Protein AF-A0A0G0AIA2-F1 (afdb_monomer_lite)

pLDDT: mean 79.39, std 21.01, range [35.69, 98.38]

Structure (mmCIF, N/CA/C/O backbone):
data_AF-A0A0G0AIA2-F1
#
_entry.id   AF-A0A0G0AIA2-F1
#
loop_
_atom_site.group_PDB
_atom_site.id
_atom_site.type_symbol
_atom_site.label_atom_id
_atom_site.label_alt_id
_atom_site.label_comp_id
_atom_site.label_asym_id
_atom_site.label_entity_id
_atom_site.label_seq_id
_atom_site.pdbx_PDB_ins_code
_atom_site.Cartn_x
_atom_site.Cartn_y
_atom_site.Cartn_z
_atom_site.occupancy
_atom_site.B_iso_or_equiv
_atom_site.auth_seq_id
_atom_site.auth_comp_id
_atom_site.auth_asym_id
_atom_site.auth_atom_id
_atom_site.pdbx_PDB_model_num
ATOM 1 N N . MET A 1 1 ? 33.769 -31.670 -67.422 1.00 42.47 1 MET A N 1
ATOM 2 C CA . MET A 1 1 ? 35.066 -31.360 -66.765 1.00 42.47 1 MET A CA 1
ATOM 3 C C . MET A 1 1 ? 35.326 -29.856 -66.814 1.00 42.47 1 MET A C 1
ATOM 5 O O . MET A 1 1 ? 35.768 -29.370 -67.840 1.00 42.47 1 MET A O 1
ATOM 9 N N . GLY A 1 2 ? 35.017 -29.090 -65.757 1.00 46.91 2 GLY A N 1
ATOM 10 C CA . GLY A 1 2 ? 35.134 -27.619 -65.848 1.00 46.91 2 GLY A CA 1
ATOM 11 C C . GLY A 1 2 ? 35.165 -26.805 -64.550 1.00 46.91 2 GLY A C 1
ATOM 12 O O . GLY A 1 2 ? 35.172 -25.587 -64.631 1.00 46.91 2 GLY A O 1
ATOM 13 N N . LYS A 1 3 ? 35.210 -27.418 -63.355 1.00 42.50 3 LYS A N 1
ATOM 14 C CA . LYS A 1 3 ? 35.167 -26.672 -62.073 1.00 42.50 3 LYS A CA 1
ATOM 15 C C . LYS A 1 3 ? 36.423 -26.781 -61.187 1.00 42.50 3 LYS A C 1
ATOM 17 O O . LYS A 1 3 ? 36.458 -26.184 -60.123 1.00 42.50 3 LYS A O 1
ATOM 22 N N . ARG A 1 4 ? 37.491 -27.472 -61.621 1.00 39.38 4 ARG A N 1
ATOM 23 C CA . ARG A 1 4 ? 38.738 -27.625 -60.825 1.00 39.38 4 ARG A CA 1
ATOM 24 C C . ARG A 1 4 ? 39.864 -26.627 -61.151 1.00 39.38 4 ARG A C 1
ATOM 26 O O . ARG A 1 4 ? 40.845 -26.585 -60.423 1.00 39.38 4 ARG A O 1
ATOM 33 N N . LYS A 1 5 ? 39.747 -25.801 -62.201 1.00 38.94 5 LYS A N 1
ATOM 34 C CA . LYS A 1 5 ? 40.837 -24.892 -62.631 1.00 38.94 5 LYS A CA 1
ATOM 35 C C . LYS A 1 5 ? 40.802 -23.481 -62.021 1.00 38.94 5 LYS A C 1
ATOM 37 O O . LYS A 1 5 ? 41.797 -22.772 -62.131 1.00 38.94 5 LYS A O 1
ATOM 42 N N . LEU A 1 6 ? 39.706 -23.072 -61.371 1.00 35.69 6 LEU A N 1
ATOM 43 C CA . LEU A 1 6 ? 39.586 -21.721 -60.798 1.00 35.69 6 LEU A CA 1
ATOM 44 C C . LEU A 1 6 ? 40.155 -21.633 -59.368 1.00 35.69 6 LEU A C 1
ATOM 46 O O . LEU A 1 6 ? 40.784 -20.643 -59.018 1.00 35.69 6 LEU A O 1
ATOM 50 N N . VAL A 1 7 ? 40.032 -22.708 -58.580 1.00 42.94 7 VAL A N 1
ATOM 51 C CA . VAL A 1 7 ? 40.467 -22.752 -57.168 1.00 42.94 7 VAL A CA 1
ATOM 52 C C . VAL A 1 7 ? 41.997 -22.773 -57.032 1.00 42.94 7 VAL A C 1
ATOM 54 O O . VAL A 1 7 ? 42.548 -22.083 -56.180 1.00 42.94 7 VAL A O 1
ATOM 57 N N . GLY A 1 8 ? 42.705 -23.481 -57.921 1.00 38.34 8 GLY A N 1
ATOM 58 C CA . GLY A 1 8 ? 44.175 -23.519 -57.917 1.00 38.34 8 GLY A CA 1
ATOM 59 C C . GLY A 1 8 ? 44.829 -22.192 -58.319 1.00 38.34 8 GLY A C 1
ATOM 60 O O . GLY A 1 8 ? 45.882 -21.846 -57.797 1.00 38.34 8 GLY A O 1
ATOM 61 N N . LYS A 1 9 ? 44.188 -21.404 -59.192 1.00 38.84 9 LYS A N 1
ATOM 62 C CA . LYS A 1 9 ? 44.715 -20.095 -59.612 1.00 38.84 9 LYS A CA 1
ATOM 63 C C . LYS A 1 9 ? 44.591 -19.040 -58.513 1.00 38.84 9 LYS A C 1
ATOM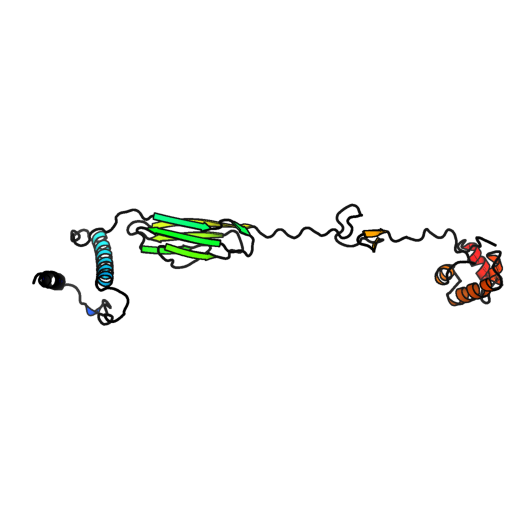 65 O O . LYS A 1 9 ? 45.518 -18.263 -58.335 1.00 38.84 9 LYS A O 1
ATOM 70 N N . VAL A 1 10 ? 43.506 -19.054 -57.737 1.00 44.53 10 VAL A N 1
ATOM 71 C CA . VAL A 1 10 ? 43.331 -18.139 -56.593 1.00 44.53 10 VAL A CA 1
ATOM 72 C C . VAL A 1 10 ? 44.321 -18.469 -55.470 1.00 44.53 10 VAL A C 1
ATOM 74 O O . VAL A 1 10 ? 44.908 -17.561 -54.895 1.00 44.53 10 VAL A O 1
ATOM 77 N N . PHE A 1 11 ? 44.591 -19.755 -55.220 1.00 46.25 11 PHE A N 1
ATOM 78 C CA . PHE A 1 11 ? 45.556 -20.195 -54.204 1.00 46.25 11 PHE A CA 1
ATOM 79 C C . PHE A 1 11 ? 47.011 -19.842 -54.566 1.00 46.25 11 PHE A C 1
ATOM 81 O O . PHE A 1 11 ? 47.777 -19.411 -53.710 1.00 46.25 11 PHE A O 1
ATOM 88 N N . ILE A 1 12 ? 47.377 -19.946 -55.849 1.00 44.91 12 ILE A N 1
ATOM 89 C CA . ILE A 1 12 ? 48.703 -19.544 -56.349 1.00 44.91 12 ILE A CA 1
ATOM 90 C C . ILE A 1 12 ? 48.875 -18.021 -56.288 1.00 44.91 12 ILE A C 1
ATOM 92 O O . ILE A 1 12 ? 49.924 -17.553 -55.861 1.00 44.91 12 ILE A O 1
ATOM 96 N N . VAL A 1 13 ? 47.843 -17.238 -56.626 1.00 49.25 13 VAL A N 1
ATOM 97 C CA . VAL A 1 13 ? 47.883 -15.771 -56.475 1.00 49.25 13 VAL A CA 1
ATOM 98 C C . VAL A 1 13 ? 48.013 -15.371 -54.998 1.00 49.25 13 VAL A C 1
ATOM 100 O O . VAL A 1 13 ? 48.735 -14.430 -54.692 1.00 49.25 13 VAL A O 1
ATOM 103 N N . PHE A 1 14 ? 47.402 -16.122 -54.077 1.00 52.56 14 PHE A N 1
ATOM 104 C CA . PHE A 1 14 ? 47.481 -15.881 -52.631 1.00 52.56 14 PHE A CA 1
ATOM 105 C C . PHE A 1 14 ? 48.867 -16.201 -52.041 1.00 52.56 14 PHE A C 1
ATOM 107 O O . PHE A 1 14 ? 49.396 -15.419 -51.257 1.00 52.56 14 PHE A O 1
ATOM 114 N N . ILE A 1 15 ? 49.497 -17.303 -52.469 1.00 51.00 15 ILE A N 1
ATOM 115 C CA . ILE A 1 15 ? 50.873 -17.660 -52.079 1.00 51.00 15 ILE A CA 1
ATOM 116 C C . ILE A 1 15 ? 51.881 -16.662 -52.659 1.00 51.00 15 ILE A C 1
ATOM 118 O O . ILE A 1 15 ? 52.800 -16.251 -51.960 1.00 51.00 15 ILE A O 1
ATOM 122 N N . VAL A 1 16 ? 51.687 -16.214 -53.902 1.00 48.44 16 VAL A N 1
ATOM 123 C CA . VAL A 1 16 ? 52.541 -15.192 -54.528 1.00 48.44 16 VAL A CA 1
ATOM 124 C C . VAL A 1 16 ? 52.372 -13.831 -53.839 1.00 48.44 16 VAL A C 1
ATOM 126 O O . VAL A 1 16 ? 53.357 -13.127 -53.648 1.00 48.44 16 VAL A O 1
ATOM 129 N N . PHE A 1 17 ? 51.167 -13.478 -53.380 1.00 51.06 17 PHE A N 1
ATOM 130 C CA . PHE A 1 17 ? 50.920 -12.245 -52.620 1.00 51.06 17 PHE A CA 1
ATOM 131 C C . PHE A 1 17 ? 51.510 -12.296 -51.199 1.00 51.06 17 PHE A C 1
ATOM 133 O O . PHE A 1 17 ? 52.062 -11.303 -50.733 1.00 51.06 17 PHE A O 1
ATOM 140 N N . ILE A 1 18 ? 51.470 -13.460 -50.538 1.00 49.97 18 ILE A N 1
ATOM 141 C CA . ILE A 1 18 ? 52.171 -13.695 -49.266 1.00 49.97 18 ILE A CA 1
ATOM 142 C C . ILE A 1 18 ? 53.694 -13.627 -49.467 1.00 49.97 18 ILE A C 1
ATOM 144 O O . ILE A 1 18 ? 54.367 -12.931 -48.716 1.00 49.97 18 ILE A O 1
ATOM 148 N N . LEU A 1 19 ? 54.247 -14.255 -50.508 1.00 45.62 19 LEU A N 1
ATOM 149 C CA . LEU A 1 19 ? 55.693 -14.256 -50.771 1.00 45.62 19 LEU A CA 1
ATOM 150 C C . LEU A 1 19 ? 56.240 -12.893 -51.235 1.00 45.62 19 LEU A C 1
ATOM 152 O O . LEU A 1 19 ? 57.393 -12.587 -50.955 1.00 45.62 19 LEU A O 1
ATOM 156 N N . LEU A 1 20 ? 55.432 -12.045 -51.885 1.00 45.66 20 LEU A N 1
ATOM 157 C CA . LEU A 1 20 ? 55.849 -10.699 -52.315 1.00 45.66 20 LEU A CA 1
ATOM 158 C C . LEU A 1 20 ? 55.782 -9.636 -51.203 1.00 45.66 20 LEU A C 1
ATOM 160 O O . LEU A 1 20 ? 56.385 -8.575 -51.343 1.00 45.66 20 LEU A O 1
ATOM 164 N N . ILE A 1 21 ? 55.078 -9.905 -50.098 1.00 49.41 21 ILE A N 1
ATOM 165 C CA . ILE A 1 21 ? 55.003 -9.010 -48.924 1.00 49.41 21 ILE A CA 1
ATOM 166 C C . ILE A 1 21 ? 56.002 -9.436 -47.825 1.00 49.41 21 ILE A C 1
ATOM 168 O O . ILE A 1 21 ? 56.269 -8.679 -46.890 1.00 49.41 21 ILE A O 1
ATOM 172 N N . LEU A 1 22 ? 56.615 -10.616 -47.959 1.00 41.69 22 LEU A N 1
ATOM 173 C CA . LEU A 1 22 ? 57.585 -11.179 -47.018 1.00 41.69 22 LEU A CA 1
ATOM 174 C C . LEU A 1 22 ? 59.046 -10.898 -47.411 1.00 41.69 22 LEU A C 1
ATOM 176 O O . LEU A 1 22 ? 59.782 -11.815 -47.770 1.00 41.69 22 LEU A O 1
ATOM 180 N N . PRO A 1 23 ? 59.516 -9.651 -47.256 1.00 42.62 23 PRO A N 1
ATOM 181 C CA . PRO A 1 23 ? 60.879 -9.502 -46.754 1.00 42.62 23 PRO A CA 1
ATOM 182 C C . PRO A 1 23 ? 60.985 -8.640 -45.489 1.00 42.62 23 PRO A C 1
ATOM 184 O O . PRO A 1 23 ? 62.100 -8.313 -45.102 1.00 42.62 23 PRO A O 1
ATOM 187 N N . VAL A 1 24 ? 59.878 -8.262 -44.822 1.00 45.97 24 VAL A N 1
ATOM 188 C CA . VAL A 1 24 ? 59.958 -7.226 -43.763 1.00 45.97 24 VAL A CA 1
ATOM 189 C C . VAL A 1 24 ? 59.525 -7.635 -42.349 1.00 45.97 24 VAL A C 1
ATOM 191 O O . VAL A 1 24 ? 59.912 -6.936 -41.421 1.00 45.97 24 VAL A O 1
ATOM 194 N N . LEU A 1 25 ? 58.828 -8.747 -42.083 1.00 41.91 25 LEU A N 1
ATOM 195 C CA . LEU A 1 25 ? 58.565 -9.130 -40.680 1.00 41.91 25 LEU A CA 1
ATOM 196 C C . LEU A 1 25 ? 58.655 -10.632 -40.402 1.00 41.91 25 LEU A C 1
ATOM 198 O O . LEU A 1 25 ? 58.012 -11.459 -41.041 1.00 41.91 25 LEU A O 1
ATOM 202 N N . ASN A 1 26 ? 59.460 -10.929 -39.384 1.00 40.16 26 ASN A N 1
ATOM 203 C CA . ASN A 1 26 ? 59.680 -12.213 -38.738 1.00 40.16 26 ASN A CA 1
ATOM 204 C C . ASN A 1 26 ? 58.355 -12.760 -38.161 1.00 40.16 26 ASN A C 1
ATOM 206 O O . ASN A 1 26 ? 57.772 -12.168 -37.253 1.00 40.16 26 ASN A O 1
ATOM 210 N N . ILE A 1 27 ? 57.853 -13.869 -38.713 1.00 46.50 27 ILE A N 1
ATOM 211 C CA . ILE A 1 27 ? 56.497 -14.398 -38.449 1.00 46.50 27 ILE A CA 1
ATOM 212 C C . ILE A 1 27 ? 56.379 -15.119 -37.091 1.00 46.50 27 ILE A C 1
ATOM 214 O O . ILE A 1 27 ? 55.284 -15.497 -36.689 1.00 46.50 27 ILE A O 1
ATOM 218 N N . GLN A 1 28 ? 57.446 -15.266 -36.305 1.00 36.97 28 GLN A N 1
ATOM 219 C CA . GLN A 1 28 ? 57.336 -15.984 -35.026 1.00 36.97 28 GLN A CA 1
ATOM 220 C C . GLN A 1 28 ? 56.661 -15.191 -33.885 1.00 36.97 28 GLN A C 1
ATOM 222 O O . GLN A 1 28 ? 56.398 -15.768 -32.836 1.00 36.97 28 GLN A O 1
ATOM 227 N N . ALA A 1 29 ? 56.309 -13.911 -34.077 1.00 38.81 29 ALA A N 1
ATOM 228 C CA . ALA A 1 29 ? 55.712 -13.073 -33.023 1.00 38.81 29 ALA A CA 1
ATOM 229 C C . ALA A 1 29 ? 54.174 -12.935 -33.069 1.00 38.81 29 ALA A C 1
ATOM 231 O O . ALA A 1 29 ? 53.601 -12.285 -32.200 1.00 38.81 29 ALA A O 1
ATOM 232 N N . PHE A 1 30 ? 53.486 -13.509 -34.063 1.00 49.88 30 PHE A N 1
ATOM 233 C CA . PHE A 1 30 ? 52.074 -13.179 -34.325 1.00 49.88 30 PHE A CA 1
ATOM 234 C C . PHE A 1 30 ? 51.040 -14.233 -33.916 1.00 49.88 30 PHE A C 1
ATOM 236 O O . PHE A 1 30 ? 49.891 -14.109 -34.321 1.00 49.88 30 PHE A O 1
ATOM 243 N N . GLY A 1 31 ? 51.402 -15.244 -33.117 1.00 40.62 31 GLY A N 1
ATOM 244 C CA . GLY A 1 31 ? 50.430 -16.113 -32.428 1.00 40.62 31 GLY A CA 1
ATOM 245 C C . GLY A 1 31 ? 49.359 -16.776 -33.311 1.00 40.62 31 GLY A C 1
ATOM 246 O O . GLY A 1 31 ? 48.346 -17.241 -32.794 1.00 40.62 31 GLY A O 1
ATOM 247 N N . PHE A 1 32 ? 49.544 -16.821 -34.634 1.00 44.47 32 PHE A N 1
ATOM 248 C CA . PHE A 1 32 ? 48.624 -17.482 -35.550 1.00 44.47 32 PHE A CA 1
ATOM 249 C C . PHE A 1 32 ? 48.916 -18.975 -35.509 1.00 44.47 32 PHE A C 1
ATOM 251 O O . PHE A 1 32 ? 49.722 -19.499 -36.275 1.00 44.47 32 PHE A O 1
ATOM 258 N N . ASN A 1 33 ? 48.274 -19.645 -34.558 1.00 39.06 33 ASN A N 1
ATOM 259 C CA . ASN A 1 33 ? 48.299 -21.089 -34.464 1.00 39.06 33 ASN A CA 1
ATOM 260 C C . ASN A 1 33 ? 47.400 -21.677 -35.569 1.00 39.06 33 ASN A C 1
ATOM 262 O O . ASN A 1 33 ? 46.174 -21.561 -35.516 1.00 39.06 33 ASN A O 1
ATOM 266 N N . PHE A 1 34 ? 48.024 -22.260 -36.595 1.00 44.00 34 PHE A N 1
ATOM 267 C CA . PHE A 1 34 ? 47.341 -22.887 -37.733 1.00 44.00 34 PHE A CA 1
ATOM 268 C C . PHE A 1 34 ? 46.710 -24.249 -37.384 1.00 44.00 34 PHE A C 1
ATOM 270 O O . PHE A 1 34 ? 45.979 -24.799 -38.209 1.00 44.00 34 PHE A O 1
ATOM 277 N N . ASP A 1 35 ? 46.937 -24.777 -36.174 1.00 41.78 35 ASP A N 1
ATOM 278 C CA . ASP A 1 35 ? 46.530 -26.139 -35.804 1.00 41.78 35 ASP A CA 1
ATOM 279 C C . ASP A 1 35 ? 45.041 -26.287 -35.450 1.00 41.78 35 ASP A C 1
ATOM 281 O O . ASP A 1 35 ? 44.544 -27.402 -35.319 1.00 41.78 35 ASP A O 1
ATOM 285 N N . ASN A 1 36 ? 44.267 -25.200 -35.387 1.00 40.62 36 ASN A N 1
ATOM 286 C CA . ASN A 1 36 ? 42.829 -25.269 -35.092 1.00 40.62 36 ASN A CA 1
ATOM 287 C C . ASN A 1 36 ? 41.934 -25.415 -36.339 1.00 40.62 36 ASN A C 1
ATOM 289 O O . ASN A 1 36 ? 40.797 -24.949 -36.360 1.00 40.62 36 ASN A O 1
ATOM 293 N N . PHE A 1 37 ? 42.403 -26.122 -37.373 1.00 42.81 37 PHE A N 1
ATOM 294 C CA . PHE A 1 37 ? 41.602 -26.440 -38.569 1.00 42.81 37 PHE A CA 1
ATOM 295 C C . PHE A 1 37 ? 40.608 -27.608 -38.367 1.00 42.81 37 PHE A C 1
ATOM 297 O O . PHE A 1 37 ? 40.051 -28.133 -39.332 1.00 42.81 37 PHE A O 1
ATOM 304 N N . GLN A 1 38 ? 40.394 -28.036 -37.120 1.00 44.72 38 GLN A N 1
ATOM 305 C CA . GLN A 1 38 ? 39.584 -29.204 -36.748 1.00 44.72 38 GLN A CA 1
ATOM 306 C C . GLN A 1 38 ? 38.467 -28.888 -35.733 1.00 44.72 38 GLN A C 1
ATOM 308 O O . GLN A 1 38 ? 37.986 -29.802 -35.075 1.00 44.72 38 GLN A O 1
ATOM 313 N N . ASN A 1 39 ? 37.997 -27.637 -35.614 1.00 42.09 39 ASN A N 1
ATOM 314 C CA . ASN A 1 39 ? 36.796 -27.335 -34.819 1.00 42.09 39 ASN A CA 1
ATOM 315 C C . ASN A 1 39 ? 35.580 -26.975 -35.692 1.00 42.09 39 ASN A C 1
ATOM 317 O O . ASN A 1 39 ? 35.653 -26.228 -36.661 1.00 42.09 39 ASN A O 1
ATOM 321 N N . LYS A 1 40 ? 34.455 -27.607 -35.351 1.00 48.47 40 LYS A N 1
ATOM 322 C CA . LYS A 1 40 ? 33.431 -28.159 -36.254 1.00 48.47 40 LYS A CA 1
ATOM 323 C C . LYS A 1 40 ? 32.310 -27.205 -36.708 1.00 48.47 40 LYS A C 1
ATOM 325 O O . LYS A 1 40 ? 31.358 -27.682 -37.311 1.00 48.47 40 LYS A O 1
ATOM 330 N N . HIS A 1 41 ? 32.376 -25.895 -36.480 1.00 47.72 41 HIS A N 1
ATOM 331 C CA . HIS A 1 41 ? 31.219 -25.022 -36.770 1.00 47.72 41 HIS A CA 1
ATOM 332 C C . HIS A 1 41 ? 31.473 -23.787 -37.633 1.00 47.72 41 HIS A C 1
ATOM 334 O O . HIS A 1 41 ? 30.514 -23.095 -37.951 1.00 47.72 41 HIS A O 1
ATOM 340 N N . GLU A 1 42 ? 32.700 -23.539 -38.088 1.00 44.75 42 GLU A N 1
ATOM 341 C CA . GLU A 1 42 ? 32.980 -22.383 -38.945 1.00 44.75 42 GLU A CA 1
ATOM 342 C C . GLU A 1 42 ? 33.378 -22.850 -40.346 1.00 44.75 42 GLU A C 1
ATOM 344 O O . GLU A 1 42 ? 34.322 -23.626 -40.532 1.00 44.75 42 GLU A O 1
ATOM 349 N N . THR A 1 43 ? 32.633 -22.421 -41.365 1.00 56.28 43 THR A N 1
ATOM 350 C CA . THR A 1 43 ? 32.990 -22.758 -42.740 1.00 56.28 43 THR A CA 1
ATOM 351 C C . THR A 1 43 ? 34.306 -22.071 -43.092 1.00 56.28 43 THR A C 1
ATOM 353 O O . THR A 1 43 ? 34.586 -20.940 -42.699 1.00 56.28 43 THR A O 1
ATOM 356 N N . ARG A 1 44 ? 35.133 -22.720 -43.919 1.00 53.88 44 ARG A N 1
ATOM 357 C CA . ARG A 1 44 ? 36.411 -22.151 -44.390 1.00 53.88 44 ARG A CA 1
ATOM 358 C C . ARG A 1 44 ? 36.253 -20.764 -45.038 1.00 53.88 44 ARG A C 1
ATOM 360 O O . ARG A 1 44 ? 37.233 -20.043 -45.149 1.00 53.88 44 ARG A O 1
ATOM 367 N N . LYS A 1 45 ? 35.049 -20.393 -45.482 1.00 50.34 45 LYS A N 1
ATOM 368 C CA . LYS A 1 45 ? 34.746 -19.053 -45.998 1.00 50.34 45 LYS A CA 1
ATOM 369 C C . LYS A 1 45 ? 34.623 -18.016 -44.880 1.00 50.34 45 LYS A C 1
ATOM 371 O O . LYS A 1 45 ? 35.219 -16.958 -45.012 1.00 50.34 45 LYS A O 1
ATOM 376 N N . GLU A 1 46 ? 33.924 -18.336 -43.794 1.00 51.97 46 GLU A N 1
ATOM 377 C CA . GLU A 1 46 ? 33.725 -17.445 -42.640 1.00 51.97 46 GLU A CA 1
ATOM 378 C C . GLU A 1 46 ? 35.044 -17.175 -41.912 1.00 51.97 46 GLU A C 1
ATOM 380 O O . GLU A 1 46 ? 35.396 -16.017 -41.696 1.00 51.97 46 GLU A O 1
ATOM 385 N N . TYR A 1 47 ? 35.854 -18.215 -41.678 1.00 54.97 47 TYR A N 1
ATOM 386 C CA . TYR A 1 47 ? 37.178 -18.054 -41.068 1.00 54.97 47 TYR A CA 1
ATOM 387 C C . TYR A 1 47 ? 38.101 -17.154 -41.909 1.00 54.97 47 TYR A C 1
ATOM 389 O O . TYR A 1 47 ? 38.783 -16.273 -41.383 1.00 54.97 47 TYR A O 1
ATOM 397 N N . PHE A 1 48 ? 38.111 -17.345 -43.236 1.00 56.31 48 PHE A N 1
ATOM 398 C CA . PHE A 1 48 ? 38.891 -16.498 -44.143 1.00 56.31 48 PHE A CA 1
ATOM 399 C C . PHE A 1 48 ? 38.337 -15.071 -44.234 1.00 56.31 48 PHE A C 1
ATOM 401 O O . PHE A 1 48 ? 39.137 -14.147 -44.349 1.00 56.31 48 PHE A O 1
ATOM 408 N N . SER A 1 49 ? 37.016 -14.878 -44.144 1.00 55.12 49 SER A N 1
ATOM 409 C CA . SER A 1 49 ? 36.392 -13.549 -44.079 1.00 55.12 49 SER A CA 1
ATOM 410 C C . SER A 1 49 ? 36.857 -12.800 -42.832 1.00 55.12 49 SER A C 1
ATOM 412 O O . SER A 1 49 ? 37.478 -11.751 -42.947 1.00 55.12 49 SER A O 1
ATOM 414 N N . ARG A 1 50 ? 36.739 -13.421 -41.650 1.00 59.38 50 ARG A N 1
ATOM 415 C CA . ARG A 1 50 ? 37.210 -12.854 -40.374 1.00 59.38 50 ARG A CA 1
ATOM 416 C C . ARG A 1 50 ? 38.705 -12.545 -40.370 1.00 59.38 50 ARG A C 1
ATOM 418 O O . ARG A 1 50 ? 39.145 -11.559 -39.777 1.00 59.38 50 ARG A O 1
ATOM 425 N N . MET A 1 51 ? 39.512 -13.402 -40.998 1.00 61.22 51 MET A N 1
ATOM 426 C CA . MET A 1 51 ? 40.949 -13.170 -41.144 1.00 61.22 51 MET A CA 1
ATOM 427 C C . MET A 1 51 ? 41.227 -11.957 -42.044 1.00 61.22 51 MET A C 1
ATOM 429 O O . MET A 1 51 ? 42.075 -11.132 -41.702 1.00 61.22 51 MET A O 1
ATOM 433 N N . LEU A 1 52 ? 40.500 -11.821 -43.157 1.00 62.34 52 LEU A N 1
ATOM 434 C CA . LEU A 1 52 ? 40.603 -10.675 -44.062 1.00 62.34 52 LEU A CA 1
ATOM 435 C C . LEU A 1 52 ? 40.131 -9.374 -43.396 1.00 62.34 52 LEU A C 1
ATOM 437 O O . LEU A 1 52 ? 40.820 -8.366 -43.537 1.00 62.34 52 LEU A O 1
ATOM 441 N N . ASP A 1 53 ? 39.069 -9.407 -42.591 1.00 61.94 53 ASP A N 1
ATOM 442 C CA . ASP A 1 53 ? 38.566 -8.247 -41.841 1.00 61.94 53 ASP A CA 1
ATOM 443 C C . ASP A 1 53 ? 39.593 -7.748 -40.820 1.00 61.94 53 ASP A C 1
ATOM 445 O O . ASP A 1 53 ? 39.937 -6.562 -40.788 1.00 61.94 53 ASP A O 1
ATOM 449 N N . LYS A 1 54 ? 40.193 -8.667 -40.048 1.00 60.59 54 LYS A N 1
ATOM 450 C CA . LYS A 1 54 ? 41.282 -8.337 -39.112 1.00 60.59 54 LYS A CA 1
ATOM 451 C C . LYS A 1 54 ? 42.500 -7.754 -39.834 1.00 60.59 54 LYS A C 1
ATOM 453 O O . LYS A 1 54 ? 43.129 -6.821 -39.332 1.00 60.59 54 LYS A O 1
ATOM 458 N N . MET A 1 55 ? 42.831 -8.262 -41.023 1.00 61.88 55 MET A N 1
ATOM 459 C CA . MET A 1 55 ? 43.939 -7.747 -41.833 1.00 61.88 55 MET A CA 1
ATOM 460 C C . MET A 1 55 ? 43.630 -6.378 -42.468 1.00 61.88 55 MET A C 1
ATOM 462 O O . MET A 1 55 ? 44.522 -5.525 -42.482 1.00 61.88 55 MET A O 1
ATOM 466 N N . CYS A 1 56 ? 42.402 -6.120 -42.940 1.00 61.44 56 CYS A N 1
ATOM 467 C CA . CYS A 1 56 ? 41.997 -4.799 -43.446 1.00 61.44 56 CYS A CA 1
ATOM 468 C C . CYS A 1 56 ? 41.952 -3.765 -42.294 1.00 61.44 56 CYS A C 1
ATOM 470 O O . CYS A 1 56 ? 42.492 -2.673 -42.467 1.00 61.44 56 CYS A O 1
ATOM 472 N N . ALA A 1 57 ? 41.461 -4.111 -41.093 1.00 57.69 57 ALA A N 1
ATOM 473 C CA . ALA A 1 57 ? 41.441 -3.214 -39.924 1.00 57.69 57 ALA A CA 1
ATOM 474 C C . ALA A 1 57 ? 42.848 -2.751 -39.485 1.00 57.69 57 ALA A C 1
ATOM 476 O O . ALA A 1 57 ? 43.076 -1.567 -39.224 1.00 57.69 57 ALA A O 1
ATOM 477 N N . ILE A 1 58 ? 43.829 -3.663 -39.468 1.00 59.22 58 ILE A N 1
ATOM 478 C CA . ILE A 1 58 ? 45.235 -3.328 -39.177 1.00 59.22 58 ILE A CA 1
ATOM 479 C C . ILE A 1 58 ? 45.813 -2.411 -40.267 1.00 59.22 58 ILE A C 1
ATOM 481 O O . ILE A 1 58 ? 46.507 -1.438 -39.967 1.00 59.22 58 ILE A O 1
ATOM 485 N N . ARG A 1 59 ? 45.515 -2.685 -41.545 1.00 57.25 59 ARG A N 1
ATOM 486 C CA . ARG A 1 59 ? 46.037 -1.909 -42.681 1.00 57.25 59 ARG A CA 1
ATOM 487 C C . ARG A 1 59 ? 45.441 -0.495 -42.750 1.00 57.25 59 ARG A C 1
ATOM 489 O O . ARG A 1 59 ? 46.169 0.430 -43.103 1.00 57.25 59 ARG A O 1
ATOM 496 N N . ILE A 1 60 ? 44.173 -0.316 -42.365 1.00 61.16 60 ILE A N 1
ATOM 497 C CA . ILE A 1 60 ? 43.507 0.995 -42.247 1.00 61.16 60 ILE A CA 1
ATOM 498 C C . ILE A 1 60 ? 44.186 1.846 -41.166 1.00 61.16 60 ILE A C 1
ATOM 500 O O . ILE A 1 60 ? 44.574 2.982 -41.445 1.00 61.16 60 ILE A O 1
ATOM 504 N N . LYS A 1 61 ? 44.443 1.279 -39.978 1.00 61.94 61 LYS A N 1
ATOM 505 C CA . LYS A 1 61 ? 45.162 1.976 -38.891 1.00 61.94 61 LYS A CA 1
ATOM 506 C C . LYS A 1 61 ? 46.594 2.370 -39.286 1.00 61.94 61 LYS A C 1
ATOM 508 O O . LYS A 1 61 ? 47.067 3.443 -38.919 1.00 61.94 61 LYS A O 1
ATOM 513 N N . ILE A 1 62 ? 47.283 1.542 -40.080 1.00 59.12 62 ILE A N 1
ATOM 514 C CA . ILE A 1 62 ? 48.616 1.868 -40.622 1.00 59.12 62 ILE A CA 1
ATOM 515 C C . ILE A 1 62 ? 48.538 3.009 -41.654 1.00 59.12 62 ILE A C 1
ATOM 517 O O . ILE A 1 62 ? 49.397 3.891 -41.643 1.00 59.12 62 ILE A O 1
ATOM 521 N N . ASN A 1 63 ? 47.509 3.033 -42.510 1.00 56.88 63 ASN A N 1
ATOM 522 C CA . ASN A 1 63 ? 47.325 4.075 -43.527 1.00 56.88 63 ASN A CA 1
ATOM 523 C C . ASN A 1 63 ? 46.959 5.443 -42.915 1.00 56.88 63 ASN A C 1
ATOM 525 O O . ASN A 1 63 ? 47.458 6.467 -43.373 1.00 56.88 63 ASN A O 1
ATOM 529 N N . GLN A 1 64 ? 46.176 5.465 -41.827 1.00 59.69 64 GLN A N 1
ATOM 530 C CA . GLN A 1 64 ? 45.889 6.687 -41.055 1.00 59.69 64 GLN A CA 1
ATOM 531 C C . GLN A 1 64 ? 47.160 7.325 -40.468 1.00 59.69 64 GLN A C 1
ATOM 533 O O . GLN A 1 64 ? 47.259 8.546 -40.383 1.00 59.69 64 GLN A O 1
ATOM 538 N N . LYS A 1 65 ? 48.155 6.510 -40.089 1.00 51.91 65 LYS A N 1
ATOM 539 C CA . LYS A 1 65 ? 49.426 6.981 -39.515 1.00 51.91 65 LYS A CA 1
ATOM 540 C C . LYS A 1 65 ? 50.470 7.345 -40.580 1.00 51.91 65 LYS A C 1
ATOM 542 O O . LYS A 1 65 ? 51.295 8.226 -40.350 1.00 51.91 65 LYS A O 1
ATOM 547 N N . HIS A 1 66 ? 50.436 6.689 -41.745 1.00 54.91 66 HIS A N 1
ATOM 548 C CA . HIS A 1 66 ? 51.356 6.923 -42.862 1.00 54.91 66 HIS A CA 1
ATOM 549 C C . HIS A 1 66 ? 50.643 6.772 -44.226 1.00 54.91 66 HIS A C 1
ATOM 551 O O . HIS A 1 66 ? 50.581 5.658 -44.755 1.00 54.91 66 HIS A O 1
ATOM 557 N N . PRO A 1 67 ? 50.176 7.870 -44.853 1.00 55.59 67 PRO A N 1
ATOM 558 C CA . PRO A 1 67 ? 49.351 7.836 -46.067 1.00 55.59 67 PRO A CA 1
ATOM 559 C C . PRO A 1 67 ? 50.173 7.617 -47.352 1.00 55.59 67 PRO A C 1
ATOM 561 O O . PRO A 1 67 ? 50.115 8.406 -48.292 1.00 55.59 67 PRO A O 1
ATOM 564 N N . ARG A 1 68 ? 51.015 6.576 -47.394 1.00 54.34 68 ARG A N 1
ATOM 565 C CA . ARG A 1 68 ? 51.945 6.328 -48.516 1.00 54.34 68 ARG A CA 1
ATOM 566 C C . ARG A 1 68 ? 51.541 5.201 -49.464 1.00 54.34 68 ARG A C 1
ATOM 568 O O . ARG A 1 68 ? 52.188 5.057 -50.497 1.00 54.34 68 ARG A O 1
ATOM 575 N N . PHE A 1 69 ? 50.491 4.430 -49.173 1.00 54.12 69 PHE A N 1
ATOM 576 C CA . PHE A 1 69 ? 50.079 3.323 -50.042 1.00 54.12 69 PHE A CA 1
ATOM 577 C C . PHE A 1 69 ? 48.561 3.293 -50.269 1.00 54.12 69 PHE A C 1
ATOM 579 O O . PHE A 1 69 ? 47.807 3.263 -49.295 1.00 54.12 69 PHE A O 1
ATOM 586 N N . PRO A 1 70 ? 48.090 3.254 -51.532 1.00 54.91 70 PRO A N 1
ATOM 587 C CA . PRO A 1 70 ? 46.678 3.050 -51.825 1.00 54.91 70 PRO A CA 1
ATOM 588 C C . PRO A 1 70 ? 46.243 1.652 -51.367 1.00 54.91 70 PRO A C 1
ATOM 590 O O . PRO A 1 70 ? 46.921 0.653 -51.624 1.00 54.91 70 PRO A O 1
ATOM 593 N N . VAL A 1 71 ? 45.110 1.585 -50.668 1.00 53.91 71 VAL A N 1
ATOM 594 C CA . VAL A 1 71 ? 44.537 0.330 -50.163 1.00 53.91 71 VAL A CA 1
ATOM 595 C C . VAL A 1 71 ? 44.156 -0.579 -51.348 1.00 53.91 71 VAL A C 1
ATOM 597 O O . VAL A 1 71 ? 43.532 -0.099 -52.299 1.00 53.91 71 VAL A O 1
ATOM 600 N N . PRO A 1 72 ? 44.522 -1.878 -51.351 1.00 49.84 72 PRO A N 1
ATOM 601 C CA . PRO A 1 72 ? 44.163 -2.790 -52.438 1.00 49.84 72 PRO A CA 1
ATOM 602 C C . PRO A 1 72 ? 42.640 -2.906 -52.615 1.00 49.84 72 PRO A C 1
ATOM 604 O O . PRO A 1 72 ? 41.928 -3.094 -51.632 1.00 49.84 72 PRO A O 1
ATOM 607 N N . ARG A 1 73 ? 42.149 -2.928 -53.870 1.00 47.41 73 ARG A N 1
ATOM 608 C CA . ARG A 1 73 ? 40.720 -3.113 -54.256 1.00 47.41 73 ARG A CA 1
ATOM 609 C C . ARG A 1 73 ? 40.042 -4.386 -53.710 1.00 47.41 73 ARG A C 1
ATOM 611 O O . ARG A 1 73 ? 38.862 -4.604 -53.966 1.00 47.41 73 ARG A O 1
ATOM 618 N N . ILE A 1 74 ? 40.796 -5.253 -53.037 1.00 47.16 74 ILE A N 1
ATOM 619 C CA . ILE A 1 74 ? 40.312 -6.493 -52.421 1.00 47.16 74 ILE A CA 1
ATOM 620 C C . ILE A 1 74 ? 39.668 -6.210 -51.056 1.00 47.16 74 ILE A C 1
ATOM 622 O O . ILE A 1 74 ? 38.757 -6.940 -50.682 1.00 47.16 74 ILE A O 1
ATOM 626 N N . CYS A 1 75 ? 40.042 -5.124 -50.363 1.00 47.56 75 CYS A N 1
ATOM 627 C CA . CYS A 1 75 ? 39.176 -4.567 -49.324 1.00 47.56 75 CYS A CA 1
ATOM 628 C C . CYS A 1 75 ? 38.031 -3.855 -50.068 1.00 47.56 75 CYS A C 1
ATOM 630 O O . CYS A 1 75 ? 38.086 -2.649 -50.307 1.00 47.56 75 CYS A O 1
ATOM 632 N N . LYS A 1 76 ? 37.013 -4.602 -50.522 1.00 46.75 76 LYS A N 1
ATOM 633 C CA . LYS A 1 76 ? 35.702 -3.976 -50.699 1.00 46.75 76 LYS A CA 1
ATOM 634 C C . LYS A 1 76 ? 35.367 -3.416 -49.323 1.00 46.75 76 LYS A C 1
ATOM 636 O O . LYS A 1 76 ? 35.382 -4.158 -48.351 1.00 46.75 76 LYS A O 1
ATOM 641 N N . THR A 1 77 ? 35.155 -2.113 -49.242 1.00 51.97 77 THR A N 1
ATOM 642 C CA . THR A 1 77 ? 34.449 -1.480 -48.131 1.00 51.97 77 THR A CA 1
ATOM 643 C C . THR A 1 77 ? 33.071 -2.131 -48.063 1.00 51.97 77 THR A C 1
ATOM 645 O O . THR A 1 77 ? 32.143 -1.690 -48.741 1.00 51.97 77 THR A O 1
ATOM 648 N N . GLU A 1 78 ? 32.963 -3.267 -47.378 1.00 49.41 78 GLU A N 1
ATOM 649 C CA . GLU A 1 78 ? 31.678 -3.876 -47.076 1.00 49.41 78 GLU A CA 1
ATOM 650 C C . GLU A 1 78 ? 31.008 -2.982 -46.026 1.00 49.41 78 GLU A C 1
ATOM 652 O O . GLU A 1 78 ? 31.436 -2.904 -44.883 1.00 49.41 78 GLU A O 1
ATOM 657 N N . ASN A 1 79 ? 30.012 -2.237 -46.513 1.00 52.56 79 ASN A N 1
ATOM 658 C CA . ASN A 1 79 ? 29.099 -1.322 -45.828 1.00 52.56 79 ASN A CA 1
ATOM 659 C C . ASN A 1 79 ? 29.681 -0.076 -45.132 1.00 52.56 79 ASN A C 1
ATOM 661 O O . ASN A 1 79 ? 29.934 -0.051 -43.936 1.00 52.56 79 ASN A O 1
ATOM 665 N N . LEU A 1 80 ? 29.712 1.027 -45.890 1.00 57.66 80 LEU A N 1
ATOM 666 C CA . LEU A 1 80 ? 29.733 2.421 -45.405 1.00 57.66 80 LEU A CA 1
ATOM 667 C C . LEU A 1 80 ? 28.342 2.906 -44.936 1.00 57.66 80 LEU A C 1
ATOM 669 O O . LEU A 1 80 ? 28.080 4.107 -44.885 1.00 57.66 80 LEU A O 1
ATOM 673 N N . ASN A 1 81 ? 27.412 1.991 -44.664 1.00 72.94 81 ASN A N 1
ATOM 674 C CA . ASN A 1 81 ? 26.103 2.383 -44.163 1.00 72.94 81 ASN A CA 1
ATOM 675 C C . ASN A 1 81 ? 26.247 2.812 -42.696 1.00 72.94 81 ASN A C 1
ATOM 677 O O . ASN A 1 81 ? 26.957 2.139 -41.943 1.00 72.94 81 ASN A O 1
ATOM 681 N N . PRO A 1 82 ? 25.600 3.916 -42.278 1.00 79.88 82 PRO A N 1
ATOM 682 C CA . PRO A 1 82 ? 25.642 4.332 -40.884 1.00 79.88 82 PRO A CA 1
ATOM 683 C C . PRO A 1 82 ? 25.065 3.221 -39.992 1.00 79.88 82 PRO A C 1
ATOM 685 O O . PRO A 1 82 ? 24.124 2.536 -40.414 1.00 79.88 82 PRO A O 1
ATOM 688 N N . PRO A 1 83 ? 25.610 3.024 -38.779 1.00 88.00 83 PRO A N 1
ATOM 689 C CA . PRO A 1 83 ? 25.062 2.050 -37.847 1.00 88.00 83 PRO A CA 1
ATOM 690 C C . PRO A 1 83 ? 23.642 2.447 -37.441 1.00 88.00 83 PRO A C 1
ATOM 692 O O . PRO A 1 83 ? 23.356 3.626 -37.205 1.00 88.00 83 PRO A O 1
ATOM 695 N N . THR A 1 84 ? 22.756 1.461 -37.358 1.00 91.81 84 THR A N 1
ATOM 696 C CA . THR A 1 84 ? 21.384 1.615 -36.858 1.00 91.81 84 THR A CA 1
ATOM 697 C C . THR A 1 84 ? 21.235 0.843 -35.555 1.00 91.81 84 THR A C 1
ATOM 699 O O . THR A 1 84 ? 21.883 -0.183 -35.359 1.00 91.81 84 THR A O 1
ATOM 702 N N . LEU A 1 85 ? 20.393 1.347 -34.652 1.00 95.19 85 LEU A N 1
ATOM 703 C CA . LEU A 1 85 ? 20.106 0.703 -33.376 1.00 95.19 85 LEU A CA 1
ATOM 704 C C . LEU A 1 85 ? 18.634 0.888 -33.009 1.00 95.19 85 LEU A C 1
ATOM 706 O O . LEU A 1 85 ? 18.173 1.993 -32.709 1.00 95.19 85 LEU A O 1
ATOM 710 N N . GLU A 1 86 ? 17.904 -0.218 -33.010 1.00 96.88 86 GLU A N 1
ATOM 711 C CA . GLU A 1 86 ? 16.601 -0.344 -32.383 1.00 96.88 86 GLU A CA 1
ATOM 712 C C . GLU A 1 86 ? 16.793 -0.925 -30.981 1.00 96.88 86 GLU A C 1
ATOM 714 O O . GLU A 1 86 ? 17.476 -1.928 -30.802 1.00 96.88 86 GLU A O 1
ATOM 719 N N . PHE A 1 87 ? 16.223 -0.257 -29.982 1.00 98.06 87 PHE A N 1
ATOM 720 C CA . PHE A 1 87 ? 16.295 -0.650 -28.577 1.00 98.06 87 PHE A CA 1
ATOM 721 C C . PHE A 1 87 ? 15.046 -0.137 -27.867 1.00 98.06 87 PHE A C 1
ATOM 723 O O . PHE A 1 87 ? 14.728 1.056 -27.994 1.00 98.06 87 PHE A O 1
ATOM 730 N N . TYR A 1 88 ? 14.318 -1.036 -27.212 1.00 98.12 88 TYR A N 1
ATOM 731 C CA . TYR A 1 88 ? 13.096 -0.752 -26.463 1.00 98.12 88 TYR A CA 1
ATOM 732 C C . TYR A 1 88 ? 12.860 -1.811 -25.376 1.00 98.12 88 TYR A C 1
ATOM 734 O O . TYR A 1 88 ? 13.502 -2.861 -25.362 1.00 98.12 88 TYR A O 1
ATOM 742 N N . ALA A 1 89 ? 11.933 -1.517 -24.469 1.00 98.19 89 ALA A N 1
ATOM 743 C CA . ALA A 1 89 ? 11.520 -2.390 -23.381 1.00 98.19 89 ALA A CA 1
ATOM 744 C C . ALA A 1 89 ? 10.021 -2.677 -23.503 1.00 98.19 89 ALA A C 1
ATOM 746 O O . ALA A 1 89 ? 9.244 -1.764 -23.791 1.00 98.19 89 ALA A O 1
ATOM 747 N N . GLU A 1 90 ? 9.618 -3.925 -23.280 1.00 97.56 90 GLU A N 1
ATOM 748 C CA . GLU A 1 90 ? 8.215 -4.333 -23.318 1.00 97.56 90 GLU A CA 1
ATOM 749 C C . GLU A 1 90 ? 7.887 -5.238 -22.114 1.00 97.56 90 GLU A C 1
ATOM 751 O O . GLU A 1 90 ? 8.440 -6.339 -22.014 1.00 97.56 90 GLU A O 1
ATOM 756 N N . PRO A 1 91 ? 7.014 -4.792 -21.184 1.00 98.06 91 PRO A N 1
ATOM 757 C CA . PRO A 1 91 ? 6.420 -3.447 -21.084 1.00 98.06 91 PRO A CA 1
ATOM 758 C C . PRO A 1 91 ? 7.425 -2.380 -20.594 1.00 98.06 91 PRO A C 1
ATOM 760 O O . PRO A 1 91 ? 8.369 -2.683 -19.870 1.00 98.06 91 PRO A O 1
ATOM 763 N N . ALA A 1 92 ? 7.210 -1.109 -20.955 1.00 96.69 92 ALA A N 1
ATOM 764 C CA . ALA A 1 92 ? 8.052 0.015 -20.507 1.00 96.69 92 ALA A CA 1
ATOM 765 C C . ALA A 1 92 ? 7.716 0.525 -19.087 1.00 96.69 92 ALA A C 1
ATOM 767 O O . ALA A 1 92 ? 8.473 1.306 -18.516 1.00 96.69 92 ALA A O 1
ATOM 768 N N . SER A 1 93 ? 6.593 0.083 -18.517 1.00 97.31 93 SER A N 1
ATOM 769 C CA . SER A 1 93 ? 6.173 0.368 -17.145 1.00 97.31 93 SER A CA 1
ATOM 770 C C . SER A 1 93 ? 5.743 -0.941 -16.488 1.00 97.31 93 SER A C 1
ATOM 772 O O . SER A 1 93 ? 4.987 -1.702 -17.096 1.00 97.31 93 SER A O 1
ATOM 774 N N . ILE A 1 94 ? 6.262 -1.215 -15.294 1.00 98.00 94 ILE A N 1
ATOM 775 C CA . ILE A 1 94 ? 6.008 -2.439 -14.526 1.00 98.00 94 ILE A CA 1
ATOM 776 C C . ILE A 1 94 ? 5.636 -2.107 -13.085 1.00 98.00 94 ILE A C 1
ATOM 778 O O . ILE A 1 94 ? 6.025 -1.058 -12.566 1.00 98.00 94 ILE A O 1
ATOM 782 N N . ILE A 1 95 ? 4.922 -3.011 -12.421 1.00 96.69 95 ILE A N 1
ATOM 783 C CA . ILE A 1 95 ? 4.728 -2.936 -10.972 1.00 96.69 95 ILE A CA 1
ATOM 784 C C . ILE A 1 95 ? 5.986 -3.476 -10.274 1.00 96.69 95 ILE A C 1
ATOM 786 O O . ILE A 1 95 ? 6.668 -4.364 -10.786 1.00 96.69 95 ILE A O 1
ATOM 790 N N . GLU A 1 96 ? 6.323 -2.933 -9.106 1.00 95.44 96 GLU A N 1
ATOM 791 C CA . GLU A 1 96 ? 7.418 -3.436 -8.270 1.00 95.44 96 GLU A CA 1
ATOM 792 C C . GLU A 1 96 ? 7.337 -4.963 -8.079 1.00 95.44 96 GLU A C 1
ATOM 794 O O . GLU A 1 96 ? 6.321 -5.506 -7.642 1.00 95.44 96 GLU A O 1
ATOM 799 N N . GLY A 1 97 ? 8.425 -5.659 -8.424 1.00 93.31 97 GLY A N 1
ATOM 800 C CA . GLY A 1 97 ? 8.519 -7.122 -8.382 1.00 93.31 97 GLY A CA 1
ATOM 801 C C . GLY A 1 97 ? 8.200 -7.834 -9.703 1.00 93.31 97 GLY A C 1
ATOM 802 O O . GLY A 1 97 ? 8.485 -9.026 -9.822 1.00 93.31 97 GLY A O 1
ATOM 803 N N . GLU A 1 98 ? 7.665 -7.134 -10.705 1.00 97.12 98 GLU A N 1
ATOM 804 C CA . GLU A 1 98 ? 7.482 -7.676 -12.054 1.00 97.12 98 GLU A CA 1
ATOM 805 C C . GLU A 1 98 ? 8.774 -7.598 -12.892 1.00 97.12 98 GLU A C 1
ATOM 807 O O . GLU A 1 98 ? 9.817 -7.099 -12.460 1.00 97.12 98 GLU A O 1
ATOM 812 N N . SER A 1 99 ? 8.713 -8.127 -14.115 1.00 97.50 99 SER A N 1
ATOM 813 C CA . SER A 1 99 ? 9.823 -8.132 -15.071 1.00 97.50 99 SER A CA 1
ATOM 814 C C . SER A 1 99 ? 9.470 -7.382 -16.348 1.00 97.50 99 SER A C 1
ATOM 816 O O . SER A 1 99 ? 8.321 -7.412 -16.787 1.00 97.50 99 SER A O 1
ATOM 818 N N . SER A 1 100 ? 10.481 -6.823 -17.008 1.00 98.38 100 SER A N 1
ATOM 819 C CA . SER A 1 100 ? 10.378 -6.303 -18.376 1.00 98.38 100 SER A CA 1
ATOM 820 C C . SER A 1 100 ? 11.362 -7.027 -19.297 1.00 98.38 100 SER A C 1
ATOM 822 O O . SER A 1 100 ? 12.344 -7.616 -18.832 1.00 98.38 100 SER A O 1
ATOM 824 N N . VAL A 1 101 ? 11.099 -7.015 -20.603 1.00 98.38 101 VAL A N 1
ATOM 825 C CA . VAL A 1 101 ? 11.993 -7.584 -21.616 1.00 98.38 101 VAL A CA 1
ATOM 826 C C . VAL A 1 101 ? 12.613 -6.461 -22.437 1.00 98.38 101 VAL A C 1
ATOM 828 O O . VAL A 1 101 ? 11.916 -5.715 -23.125 1.00 98.38 101 VAL A O 1
ATOM 831 N N . LEU A 1 102 ? 13.940 -6.366 -22.396 1.00 98.19 102 LEU A N 1
ATOM 832 C CA . LEU A 1 102 ? 14.720 -5.523 -23.291 1.00 98.19 102 LEU A CA 1
ATOM 833 C C . LEU A 1 102 ? 14.865 -6.216 -24.646 1.00 98.19 102 LEU A C 1
ATOM 835 O O . LEU A 1 102 ? 15.276 -7.374 -24.707 1.00 98.19 102 LEU A O 1
ATOM 839 N N . ASN A 1 103 ? 14.569 -5.496 -25.725 1.00 98.25 103 ASN A N 1
ATOM 840 C CA . ASN A 1 103 ? 14.681 -5.968 -27.103 1.00 98.25 103 ASN A CA 1
ATOM 841 C C . ASN A 1 103 ? 15.590 -5.023 -27.886 1.00 98.25 103 ASN A C 1
ATOM 843 O O . ASN A 1 103 ? 15.373 -3.807 -27.872 1.00 98.25 103 ASN A O 1
ATOM 847 N N . TRP A 1 104 ? 16.590 -5.568 -28.584 1.00 97.88 104 TRP A N 1
ATOM 848 C CA . TRP A 1 104 ? 17.465 -4.768 -29.438 1.00 97.88 104 TRP A CA 1
ATOM 849 C C . TRP A 1 104 ? 17.842 -5.456 -30.746 1.00 97.88 104 TRP A C 1
ATOM 851 O O . TRP A 1 104 ? 18.009 -6.676 -30.823 1.00 97.88 104 TRP A O 1
ATOM 861 N N . ALA A 1 105 ? 18.040 -4.635 -31.771 1.00 96.44 105 ALA A N 1
ATOM 862 C CA . ALA A 1 105 ? 18.581 -5.034 -33.059 1.00 96.44 105 ALA A CA 1
ATOM 863 C C . ALA A 1 105 ? 19.448 -3.904 -33.624 1.00 96.44 105 ALA A C 1
ATOM 865 O O . ALA A 1 105 ? 19.061 -2.735 -33.583 1.00 96.44 105 ALA A O 1
ATOM 866 N N . SER A 1 106 ? 20.626 -4.242 -34.143 1.00 93.31 106 SER A N 1
ATOM 867 C CA . SER A 1 106 ? 21.541 -3.275 -34.748 1.00 93.31 106 SER A CA 1
ATOM 868 C C . SER A 1 106 ? 22.107 -3.786 -36.067 1.00 93.31 106 SER A C 1
ATOM 870 O O . SER A 1 106 ? 22.370 -4.980 -36.206 1.00 93.31 106 SER A O 1
ATOM 872 N N . ASP A 1 107 ? 22.305 -2.877 -37.024 1.00 89.75 107 ASP A N 1
ATOM 873 C CA . ASP A 1 107 ? 22.963 -3.163 -38.301 1.00 89.75 107 ASP A CA 1
ATOM 874 C C . ASP A 1 107 ? 24.243 -2.336 -38.447 1.00 89.75 107 ASP A C 1
ATOM 876 O O . ASP A 1 107 ? 24.330 -1.198 -37.983 1.00 89.75 107 ASP A O 1
ATOM 880 N N . ASN A 1 108 ? 25.224 -2.881 -39.174 1.00 84.88 108 ASN A N 1
ATOM 881 C CA . ASN A 1 108 ? 26.531 -2.253 -39.429 1.00 84.88 108 ASN A CA 1
ATOM 882 C C . ASN A 1 108 ? 27.331 -1.930 -38.148 1.00 84.88 108 ASN A C 1
ATOM 884 O O . ASN A 1 108 ? 28.137 -0.996 -38.124 1.00 84.88 108 ASN A O 1
ATOM 888 N N . THR A 1 109 ? 27.124 -2.727 -37.100 1.00 84.44 109 THR A N 1
ATOM 889 C CA . THR A 1 109 ? 27.830 -2.686 -35.813 1.00 84.44 109 THR A CA 1
ATOM 890 C C . THR A 1 109 ? 28.732 -3.919 -35.654 1.00 84.44 109 THR A C 1
ATOM 892 O O . THR A 1 109 ? 28.514 -4.961 -36.274 1.00 84.44 109 THR A O 1
ATOM 895 N N . LEU A 1 110 ? 29.798 -3.788 -34.864 1.00 86.69 110 LEU A N 1
ATOM 896 C CA . LEU A 1 110 ? 30.808 -4.823 -34.610 1.00 86.69 110 LEU A CA 1
ATOM 897 C C . LEU A 1 110 ? 30.681 -5.423 -33.207 1.00 86.69 110 LEU A C 1
ATOM 899 O O . LEU A 1 110 ? 30.893 -6.621 -33.030 1.00 86.69 110 LEU A O 1
ATOM 903 N N . SER A 1 111 ? 30.353 -4.587 -32.226 1.00 89.69 111 SER A N 1
ATOM 904 C CA . SER A 1 111 ? 30.193 -4.946 -30.818 1.00 89.69 111 SER A CA 1
ATOM 905 C C . SER A 1 111 ? 29.131 -4.060 -30.190 1.00 89.69 111 SER A C 1
ATOM 907 O O . SER A 1 111 ? 28.954 -2.921 -30.622 1.00 89.69 111 SER A O 1
ATOM 909 N N . CYS A 1 112 ? 28.445 -4.577 -29.175 1.00 94.00 112 CYS A N 1
ATOM 910 C CA . CYS A 1 112 ? 27.528 -3.808 -28.349 1.00 94.00 112 CYS A CA 1
ATOM 911 C C . CYS A 1 112 ? 27.847 -4.043 -26.870 1.00 94.00 112 CYS A C 1
ATOM 913 O O . CYS A 1 112 ? 28.189 -5.155 -26.474 1.00 94.00 112 CYS A O 1
ATOM 915 N N . GLU A 1 113 ? 27.724 -3.008 -26.051 1.00 96.50 113 GLU A N 1
ATOM 916 C CA . GLU A 1 113 ? 27.961 -3.031 -24.613 1.00 96.50 113 GLU A CA 1
ATOM 917 C C . GLU A 1 113 ? 26.808 -2.318 -23.900 1.00 96.50 113 GLU A C 1
ATOM 919 O O . GLU A 1 113 ? 26.400 -1.216 -24.278 1.00 96.50 113 GLU A O 1
ATOM 924 N N . GLY A 1 114 ? 26.245 -2.987 -22.895 1.00 97.06 114 GLY A N 1
ATOM 925 C CA . GLY A 1 114 ? 25.223 -2.417 -22.025 1.00 97.06 114 GLY A CA 1
ATOM 926 C C . GLY A 1 114 ? 25.848 -1.634 -20.871 1.00 97.06 114 GLY A C 1
ATOM 927 O O . GLY A 1 114 ? 26.853 -2.067 -20.303 1.00 97.06 114 GLY A O 1
ATOM 928 N N . SER A 1 115 ? 25.228 -0.515 -20.501 1.00 96.88 115 SER A N 1
ATOM 929 C CA . SER A 1 115 ? 25.577 0.307 -19.337 1.00 96.88 115 SER A CA 1
ATOM 930 C C . SER A 1 115 ? 24.332 0.789 -18.576 1.00 96.88 115 SER A C 1
ATOM 932 O O . SER A 1 115 ? 23.206 0.700 -19.072 1.00 96.88 115 SER A O 1
ATOM 934 N N . ASP A 1 116 ? 24.545 1.331 -17.373 1.00 96.44 116 ASP A N 1
ATOM 935 C CA . ASP A 1 116 ? 23.520 1.760 -16.407 1.00 96.44 116 ASP A CA 1
ATOM 936 C C . ASP A 1 116 ? 22.786 0.586 -15.734 1.00 96.44 116 ASP A C 1
ATOM 938 O O . ASP A 1 116 ? 23.386 -0.134 -14.937 1.00 96.44 116 ASP A O 1
ATOM 942 N N . GLY A 1 117 ? 21.500 0.369 -16.030 1.00 94.12 117 GLY A N 1
ATOM 943 C CA . GLY A 1 117 ? 20.659 -0.670 -15.415 1.00 94.12 117 GLY A CA 1
ATOM 944 C C . GLY A 1 117 ? 21.061 -2.119 -15.704 1.00 94.12 117 GLY A C 1
ATOM 945 O O . GLY A 1 117 ? 20.481 -3.059 -15.163 1.00 94.12 117 GLY A O 1
ATOM 946 N N . TRP A 1 118 ? 22.044 -2.303 -16.573 1.00 95.81 118 TRP A N 1
ATOM 947 C CA . TRP A 1 118 ? 22.604 -3.568 -17.025 1.00 95.81 118 TRP A CA 1
ATOM 948 C C . TRP A 1 118 ? 24.054 -3.322 -17.449 1.00 95.81 118 TRP A C 1
ATOM 950 O O . TRP A 1 118 ? 24.450 -2.184 -17.695 1.00 95.81 118 TRP A O 1
ATOM 960 N N . MET A 1 119 ? 24.869 -4.373 -17.504 1.00 95.06 119 MET A N 1
ATOM 961 C CA . MET A 1 119 ? 26.290 -4.239 -17.825 1.00 95.06 119 MET A CA 1
ATOM 962 C C . MET A 1 119 ? 26.784 -5.373 -18.720 1.00 95.06 119 MET A C 1
ATOM 964 O O . MET A 1 119 ? 26.235 -6.479 -18.706 1.00 95.06 119 MET A O 1
ATOM 968 N N . GLY A 1 120 ? 27.866 -5.093 -19.444 1.00 94.25 120 GLY A N 1
ATOM 969 C CA . GLY A 1 120 ? 28.664 -6.079 -20.164 1.00 94.25 120 GLY A CA 1
ATOM 970 C C . GLY A 1 120 ? 28.349 -6.189 -21.653 1.00 94.25 120 GLY A C 1
ATOM 971 O O . GLY A 1 120 ? 27.447 -5.534 -22.176 1.00 94.25 120 GLY A O 1
ATOM 972 N N . GLU A 1 121 ? 29.122 -7.039 -22.328 1.00 94.25 121 GLU A N 1
ATOM 973 C CA . GLU A 1 121 ? 29.024 -7.276 -23.770 1.00 94.25 121 GLU A CA 1
ATOM 974 C C . GLU A 1 121 ? 27.669 -7.899 -24.142 1.00 94.25 121 GLU A C 1
ATOM 976 O O . GLU A 1 121 ? 27.205 -8.858 -23.515 1.00 94.25 121 GLU A O 1
ATOM 981 N N . LYS A 1 122 ? 27.038 -7.348 -25.180 1.00 95.44 122 LYS A N 1
ATOM 982 C CA . LYS A 1 122 ? 25.754 -7.780 -25.731 1.00 95.44 122 LYS A CA 1
ATOM 983 C C . LYS A 1 122 ? 25.933 -8.242 -27.169 1.00 95.44 122 LYS A C 1
ATOM 985 O O . LYS A 1 122 ? 26.830 -7.812 -27.893 1.00 95.44 122 LYS A O 1
ATOM 990 N N . THR A 1 123 ? 25.048 -9.133 -27.599 1.00 93.75 123 THR A N 1
ATOM 991 C CA . THR A 1 123 ? 24.981 -9.547 -29.001 1.00 93.75 123 THR A CA 1
ATOM 992 C C . THR A 1 123 ? 24.544 -8.377 -29.886 1.00 93.75 123 THR A C 1
ATOM 994 O O . THR A 1 123 ? 23.935 -7.421 -29.418 1.00 93.75 123 THR A O 1
ATOM 997 N N . ILE A 1 124 ? 24.803 -8.461 -31.192 1.00 91.00 124 ILE A N 1
ATOM 998 C CA . ILE A 1 124 ? 24.393 -7.437 -32.177 1.00 91.00 124 ILE A CA 1
ATOM 999 C C . ILE A 1 124 ? 22.858 -7.300 -32.255 1.00 91.00 124 ILE A C 1
ATOM 1001 O O . ILE A 1 124 ? 22.320 -6.239 -32.570 1.00 91.00 124 ILE A O 1
ATOM 1005 N N . SER A 1 125 ? 22.126 -8.374 -31.964 1.00 93.12 125 SER A N 1
ATOM 1006 C CA . SER A 1 125 ? 20.670 -8.378 -31.786 1.00 93.12 125 SER A CA 1
ATOM 1007 C C . SER A 1 125 ? 20.300 -9.432 -30.748 1.00 93.12 125 SER A C 1
ATOM 1009 O O . SER A 1 125 ? 20.972 -10.469 -30.669 1.00 93.12 125 SER A O 1
ATOM 1011 N N . GLY A 1 126 ? 19.273 -9.186 -29.941 1.00 95.19 126 GLY A N 1
ATOM 1012 C CA . GLY A 1 126 ? 18.914 -10.091 -28.854 1.00 95.19 126 GLY A CA 1
ATOM 1013 C C . GLY A 1 126 ? 17.774 -9.603 -27.970 1.00 95.19 126 GLY A C 1
ATOM 1014 O O . GLY A 1 126 ? 17.168 -8.558 -28.214 1.00 95.19 126 GLY A O 1
ATOM 1015 N N . ILE A 1 127 ? 17.499 -10.417 -26.951 1.00 97.31 127 ILE A N 1
ATOM 1016 C CA . ILE A 1 127 ? 16.530 -10.142 -25.892 1.00 97.31 127 ILE A CA 1
ATOM 1017 C C . ILE A 1 127 ? 17.158 -10.422 -24.525 1.00 97.31 127 ILE A C 1
ATOM 1019 O O . ILE A 1 127 ? 17.986 -11.328 -24.400 1.00 97.31 127 ILE A O 1
ATOM 1023 N N . GLU A 1 128 ? 16.739 -9.685 -23.499 1.00 97.31 128 GLU A N 1
ATOM 1024 C CA . GLU A 1 128 ? 17.162 -9.906 -22.112 1.00 97.31 128 GLU A CA 1
ATOM 1025 C C . GLU A 1 128 ? 16.032 -9.574 -21.137 1.00 97.31 128 GLU A C 1
ATOM 1027 O O . GLU A 1 128 ? 15.366 -8.549 -21.267 1.00 97.31 128 GLU A O 1
ATOM 1032 N N . ILE A 1 129 ? 15.810 -10.457 -20.163 1.00 98.00 129 ILE A N 1
ATOM 1033 C CA . ILE A 1 129 ? 14.789 -10.272 -19.126 1.00 98.00 129 ILE A CA 1
ATOM 1034 C C . ILE A 1 129 ? 15.429 -9.554 -17.939 1.00 98.00 129 ILE A C 1
ATOM 1036 O O . ILE A 1 129 ? 16.461 -9.996 -17.431 1.00 98.00 129 ILE A O 1
ATOM 1040 N N . ILE A 1 130 ? 14.791 -8.482 -17.475 1.00 97.62 130 ILE A N 1
ATOM 1041 C CA . ILE A 1 130 ? 15.255 -7.631 -16.374 1.00 97.62 130 ILE A CA 1
ATOM 1042 C C . ILE A 1 130 ? 14.209 -7.541 -15.257 1.00 97.62 130 ILE A C 1
ATOM 1044 O O . ILE A 1 130 ? 13.009 -7.663 -15.501 1.00 97.62 130 ILE A O 1
AT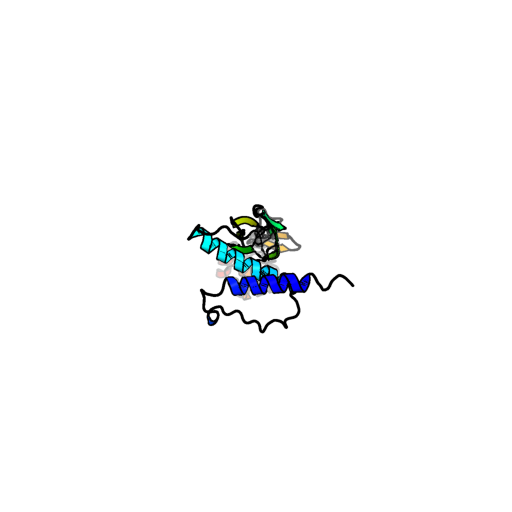OM 1048 N N . TRP A 1 131 ? 14.683 -7.288 -14.034 1.00 97.44 131 TRP A N 1
ATOM 1049 C CA . TRP A 1 131 ? 13.873 -7.207 -12.808 1.00 97.44 131 TRP A CA 1
ATOM 1050 C C . TRP A 1 131 ? 14.204 -5.939 -11.991 1.00 97.44 131 TRP A C 1
ATOM 1052 O O . TRP A 1 131 ? 14.706 -6.047 -10.863 1.00 97.44 131 TRP A O 1
ATOM 1062 N N . PRO A 1 132 ? 14.034 -4.725 -12.555 1.00 96.56 132 PRO A N 1
ATOM 1063 C CA . PRO A 1 132 ? 14.381 -3.496 -11.847 1.00 96.56 132 PRO A CA 1
ATOM 1064 C C . PRO A 1 132 ? 13.520 -3.310 -10.592 1.00 96.56 132 PRO A C 1
ATOM 1066 O O . PRO A 1 132 ? 12.314 -3.529 -10.616 1.00 96.56 132 PRO A O 1
ATOM 1069 N N . GLN A 1 133 ? 14.147 -2.885 -9.492 1.00 94.44 133 GLN A N 1
ATOM 1070 C CA . GLN A 1 133 ? 13.454 -2.576 -8.229 1.00 94.44 133 GLN A CA 1
ATOM 1071 C C . GLN A 1 133 ? 12.998 -1.112 -8.156 1.00 94.44 133 GLN A C 1
ATOM 1073 O O . GLN A 1 133 ? 12.117 -0.757 -7.384 1.00 94.44 133 GLN A O 1
ATOM 1078 N N . THR A 1 134 ? 13.610 -0.247 -8.959 1.00 95.50 134 THR A N 1
ATOM 1079 C CA . THR A 1 134 ? 13.294 1.177 -9.070 1.00 95.50 134 THR A CA 1
ATOM 1080 C C . THR A 1 134 ? 13.349 1.583 -10.536 1.00 95.50 134 THR A C 1
ATOM 1082 O O . THR A 1 134 ? 13.960 0.883 -11.348 1.00 95.50 134 THR A O 1
ATOM 1085 N N . THR A 1 135 ? 12.730 2.713 -10.891 1.00 97.31 135 THR A N 1
ATOM 1086 C CA . THR A 1 135 ? 12.801 3.256 -12.255 1.00 97.31 135 THR A CA 1
ATOM 1087 C C . THR A 1 135 ? 14.253 3.355 -12.705 1.00 97.31 135 THR A C 1
ATOM 1089 O O . THR A 1 135 ? 15.048 4.088 -12.114 1.00 97.31 135 THR A O 1
ATOM 1092 N N . THR A 1 136 ? 14.593 2.580 -13.733 1.00 97.88 136 THR A N 1
ATOM 1093 C CA . THR A 1 136 ? 15.975 2.343 -14.149 1.00 97.88 136 THR A CA 1
ATOM 1094 C C . THR A 1 136 ? 16.123 2.634 -15.635 1.00 97.88 136 THR A C 1
ATOM 1096 O O . THR A 1 136 ? 15.315 2.200 -16.459 1.00 97.88 136 THR A O 1
ATOM 1099 N N . THR A 1 137 ? 17.181 3.366 -15.977 1.00 98.12 137 THR A N 1
ATOM 1100 C CA . THR A 1 137 ? 17.598 3.590 -17.361 1.00 98.12 137 THR A CA 1
ATOM 1101 C C . THR A 1 137 ? 18.552 2.484 -17.788 1.00 98.12 137 THR A C 1
ATOM 1103 O O . THR A 1 137 ? 19.489 2.150 -17.067 1.00 98.12 137 THR A O 1
ATOM 1106 N N . TYR A 1 138 ? 18.332 1.940 -18.976 1.00 98.06 138 TYR A N 1
ATOM 1107 C CA . TYR A 1 138 ? 19.190 0.963 -19.628 1.00 98.06 138 TYR A CA 1
ATOM 1108 C C . TYR A 1 138 ? 19.756 1.601 -20.881 1.00 98.06 138 TYR A C 1
ATOM 1110 O O . TYR A 1 138 ? 18.995 2.124 -21.694 1.00 98.06 138 TYR A O 1
ATOM 1118 N N . THR A 1 139 ? 21.071 1.546 -21.049 1.00 97.94 139 THR A N 1
ATOM 1119 C CA . THR A 1 139 ? 21.758 2.166 -22.184 1.00 97.94 139 THR A CA 1
ATOM 1120 C C . THR A 1 139 ? 22.511 1.109 -22.973 1.00 97.94 139 THR A C 1
ATOM 1122 O O . THR A 1 139 ? 23.205 0.280 -22.391 1.00 97.94 139 THR A O 1
ATOM 1125 N N . LEU A 1 140 ? 22.350 1.106 -24.294 1.00 97.81 140 LEU A N 1
ATOM 1126 C CA . LEU A 1 140 ? 23.052 0.218 -25.213 1.00 97.81 140 LEU A CA 1
ATOM 1127 C C . LEU A 1 140 ? 23.941 1.055 -26.124 1.00 97.81 140 LEU A C 1
ATOM 1129 O O . LEU A 1 140 ? 23.433 1.880 -26.886 1.00 97.81 140 LEU A O 1
ATOM 1133 N N . SER A 1 141 ? 25.248 0.815 -26.064 1.00 96.50 141 SER A N 1
ATOM 1134 C CA . SER A 1 141 ? 26.230 1.413 -26.964 1.00 96.50 141 SER A CA 1
ATOM 1135 C C . SER A 1 141 ? 26.744 0.356 -27.929 1.00 96.50 141 SER A C 1
ATOM 1137 O O . SER A 1 141 ? 27.150 -0.719 -27.501 1.00 96.50 141 SER A O 1
ATOM 1139 N N . CYS A 1 142 ? 26.718 0.634 -29.229 1.00 94.19 142 CYS A N 1
ATOM 1140 C CA . CYS A 1 142 ? 27.237 -0.259 -30.256 1.00 94.19 142 CYS A CA 1
ATOM 1141 C C . CYS A 1 142 ? 28.287 0.445 -31.120 1.00 94.19 142 CYS A C 1
ATOM 1143 O O . CYS A 1 142 ? 28.045 1.523 -31.670 1.00 94.19 142 CYS A O 1
ATOM 1145 N N . ASP A 1 143 ? 29.438 -0.198 -31.301 1.00 89.81 143 ASP A N 1
ATOM 1146 C CA . ASP A 1 143 ? 30.535 0.313 -32.117 1.00 89.81 143 ASP A CA 1
ATOM 1147 C C . ASP A 1 143 ? 30.344 -0.063 -33.587 1.00 89.81 143 ASP A C 1
ATOM 1149 O O . ASP A 1 143 ? 30.299 -1.240 -33.945 1.00 89.81 143 ASP A O 1
ATOM 1153 N N . GLY A 1 144 ? 30.264 0.940 -34.461 1.00 82.38 144 GLY A N 1
ATOM 1154 C CA . GLY A 1 144 ? 30.321 0.769 -35.912 1.00 82.38 144 GLY A CA 1
ATOM 1155 C C . GLY A 1 144 ? 31.732 0.968 -36.471 1.00 82.38 144 GLY A C 1
ATOM 1156 O O . GLY A 1 144 ? 32.651 1.412 -35.786 1.00 82.38 144 GLY A O 1
ATOM 1157 N N . VAL A 1 145 ? 31.905 0.680 -37.763 1.00 73.38 145 VAL A N 1
ATOM 1158 C CA . VAL A 1 145 ? 33.207 0.772 -38.457 1.00 73.38 145 VAL A CA 1
ATOM 1159 C C . VAL A 1 145 ? 33.777 2.206 -38.473 1.00 73.38 145 VAL A C 1
ATOM 1161 O O . VAL A 1 145 ? 34.997 2.375 -38.485 1.00 73.38 145 VAL A O 1
ATOM 1164 N N . GLU A 1 146 ? 32.918 3.235 -38.440 1.00 70.31 146 GLU A N 1
ATOM 1165 C CA . GLU A 1 146 ? 33.328 4.655 -38.459 1.00 70.31 146 GLU A CA 1
ATOM 1166 C C . GLU A 1 146 ? 32.818 5.488 -37.275 1.00 70.31 146 GLU A C 1
ATOM 1168 O O . GLU A 1 146 ? 33.477 6.444 -36.863 1.00 70.31 146 GLU A O 1
ATOM 1173 N N . LYS A 1 147 ? 31.648 5.151 -36.725 1.00 78.25 147 LYS A N 1
ATOM 1174 C CA . LYS A 1 147 ? 31.020 5.867 -35.612 1.00 78.25 147 LYS A CA 1
ATOM 1175 C C . LYS A 1 147 ? 30.265 4.868 -34.739 1.00 78.25 147 LYS A C 1
ATOM 1177 O O . LYS A 1 147 ? 29.697 3.923 -35.274 1.00 78.25 147 LYS A O 1
ATOM 1182 N N . GLY A 1 148 ? 30.253 5.081 -33.427 1.00 87.31 148 GLY A N 1
ATOM 1183 C CA . GLY A 1 148 ? 29.351 4.372 -32.520 1.00 87.31 148 GLY A CA 1
ATOM 1184 C C . GLY A 1 148 ? 27.935 4.953 -32.552 1.00 87.31 148 GLY A C 1
ATOM 1185 O O . GLY A 1 148 ? 27.727 6.105 -32.954 1.00 87.31 148 GLY A O 1
ATOM 1186 N N . ILE A 1 149 ? 26.964 4.156 -32.127 1.00 94.25 149 ILE A N 1
ATOM 1187 C CA . ILE A 1 149 ? 25.590 4.578 -31.857 1.00 94.25 149 ILE A CA 1
ATOM 1188 C C . ILE A 1 149 ? 25.221 4.164 -30.438 1.00 94.25 149 ILE A C 1
ATOM 1190 O O . ILE A 1 149 ? 25.589 3.086 -29.990 1.00 94.25 149 ILE A O 1
ATOM 1194 N N . GLU A 1 150 ? 24.485 5.018 -29.743 1.00 9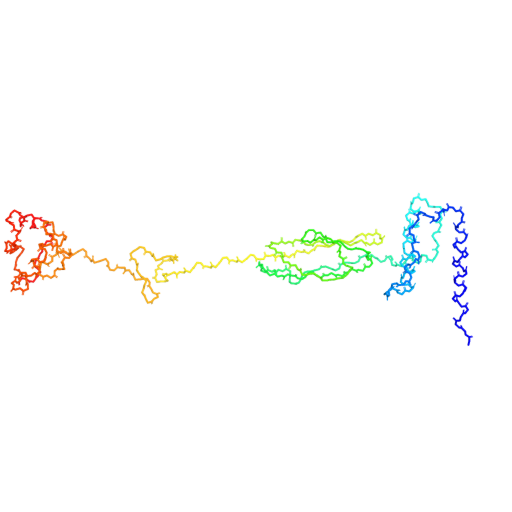6.00 150 GLU A N 1
ATOM 1195 C CA . GLU A 1 150 ? 24.032 4.766 -28.381 1.00 96.00 150 GLU A CA 1
ATOM 1196 C C . GLU A 1 150 ? 22.540 5.073 -28.294 1.00 96.00 150 GLU A C 1
ATOM 1198 O O . GLU A 1 150 ? 22.058 6.033 -28.908 1.00 96.00 150 GLU A O 1
ATOM 1203 N N . LYS A 1 151 ? 21.800 4.242 -27.561 1.00 97.69 151 LYS A N 1
ATOM 1204 C CA . LYS A 1 151 ? 20.378 4.448 -27.290 1.00 97.69 151 LYS A CA 1
ATOM 1205 C C . LYS A 1 151 ? 20.062 4.029 -25.861 1.00 97.69 151 LYS A C 1
ATOM 1207 O O . LYS A 1 151 ? 20.543 2.996 -25.404 1.00 97.69 151 LYS A O 1
ATOM 1212 N N . SER A 1 152 ? 19.199 4.791 -25.198 1.00 98.00 152 SER A N 1
ATOM 1213 C CA . SER A 1 152 ? 18.718 4.471 -23.854 1.00 98.00 152 SER A CA 1
ATOM 1214 C C . SER A 1 152 ? 17.214 4.229 -23.852 1.00 98.00 152 SER A C 1
ATOM 1216 O O . SER A 1 152 ? 16.467 4.861 -24.603 1.00 98.00 152 SER A O 1
ATOM 1218 N N . VAL A 1 153 ? 16.774 3.320 -22.988 1.00 98.31 153 VAL A N 1
ATOM 1219 C CA . VAL A 1 153 ? 15.371 3.062 -22.666 1.00 98.31 153 VAL A CA 1
ATOM 1220 C C . VAL A 1 153 ? 15.186 3.160 -21.157 1.00 98.31 153 VAL A C 1
ATOM 1222 O O . VAL A 1 153 ? 16.049 2.738 -20.392 1.00 98.31 153 VAL A O 1
ATOM 1225 N N . ILE A 1 154 ? 14.075 3.742 -20.723 1.00 98.12 154 ILE A N 1
ATOM 1226 C CA . ILE A 1 154 ? 13.719 3.840 -19.308 1.00 98.12 154 ILE A CA 1
ATOM 1227 C C . ILE A 1 154 ? 12.612 2.826 -19.052 1.00 98.12 154 ILE A C 1
ATOM 1229 O O . ILE A 1 154 ? 11.630 2.800 -19.792 1.00 98.12 154 ILE A O 1
ATOM 1233 N N . VAL A 1 155 ? 12.786 2.001 -18.021 1.00 98.31 155 VAL A N 1
ATOM 1234 C CA . VAL A 1 155 ? 11.716 1.152 -17.493 1.00 98.31 155 VAL A CA 1
ATOM 1235 C C . VAL A 1 155 ? 11.237 1.772 -16.193 1.00 98.31 155 VAL A C 1
ATOM 1237 O O . VAL A 1 155 ? 11.991 1.865 -15.222 1.00 98.31 155 VAL A O 1
ATOM 1240 N N . GLU A 1 156 ? 9.995 2.242 -16.202 1.00 97.88 156 GLU A N 1
ATOM 1241 C CA . GLU A 1 156 ? 9.354 2.850 -15.042 1.00 97.88 156 GLU A CA 1
ATOM 1242 C C . GLU A 1 156 ? 8.862 1.760 -14.090 1.00 97.88 156 GLU A C 1
ATOM 1244 O O . GLU A 1 156 ? 8.126 0.864 -14.500 1.00 97.88 156 GLU A O 1
ATOM 1249 N N . VAL A 1 157 ? 9.259 1.838 -12.818 1.00 97.94 157 VAL A N 1
ATOM 1250 C CA . VAL A 1 157 ? 8.773 0.924 -11.778 1.00 97.94 157 VAL A CA 1
ATOM 1251 C C . VAL A 1 157 ? 7.759 1.669 -10.927 1.00 97.94 157 VAL A C 1
ATOM 1253 O O . VAL A 1 157 ? 8.097 2.629 -10.232 1.00 97.94 157 VAL A O 1
ATOM 1256 N N . VAL A 1 158 ? 6.508 1.227 -11.000 1.00 96.81 158 VAL A N 1
ATOM 1257 C CA . VAL A 1 158 ? 5.416 1.729 -10.173 1.00 96.81 158 VAL A CA 1
ATOM 1258 C C . VAL A 1 158 ? 5.452 0.968 -8.843 1.00 96.81 158 VAL A C 1
ATOM 1260 O O . VAL A 1 158 ? 5.241 -0.247 -8.843 1.00 96.81 158 VAL A O 1
ATOM 1263 N N . PRO A 1 159 ? 5.732 1.636 -7.709 1.00 93.88 159 PRO A N 1
ATOM 1264 C CA . PRO A 1 159 ? 5.740 0.974 -6.410 1.00 93.88 159 PRO A CA 1
ATOM 1265 C C . PRO A 1 159 ? 4.341 0.460 -6.066 1.00 93.88 159 PRO A C 1
ATOM 1267 O O . PRO A 1 159 ? 3.334 1.084 -6.421 1.00 93.88 159 PRO A O 1
ATOM 1270 N N . LEU A 1 160 ? 4.268 -0.656 -5.339 1.00 90.56 160 LEU A N 1
ATOM 1271 C CA . LEU A 1 160 ? 2.990 -1.133 -4.812 1.00 90.56 160 LEU A CA 1
ATOM 1272 C C . LEU A 1 160 ? 2.448 -0.099 -3.817 1.00 90.56 160 LEU A C 1
ATOM 1274 O O . LEU A 1 160 ? 3.093 0.225 -2.819 1.00 90.56 160 LEU A O 1
ATOM 1278 N N . SER A 1 161 ? 1.253 0.436 -4.076 1.00 87.62 161 SER A N 1
ATOM 1279 C CA . SER A 1 161 ? 0.583 1.293 -3.098 1.00 87.62 161 SER A CA 1
ATOM 1280 C C . SER A 1 161 ? 0.306 0.479 -1.828 1.00 87.62 161 SER A C 1
ATOM 1282 O O . SER A 1 161 ? -0.211 -0.638 -1.955 1.00 87.62 161 SER A O 1
ATOM 1284 N N . PRO A 1 162 ? 0.590 1.005 -0.620 1.00 87.94 162 PRO A N 1
ATOM 1285 C CA . PRO A 1 162 ? 0.213 0.334 0.616 1.00 87.94 162 PRO A CA 1
ATOM 1286 C C . PRO A 1 162 ? -1.280 -0.025 0.605 1.00 87.94 162 PRO A C 1
ATOM 1288 O O . PRO A 1 162 ? -2.081 0.774 0.105 1.00 87.94 162 PRO A O 1
ATOM 1291 N N . PRO A 1 163 ? -1.676 -1.196 1.138 1.00 86.06 163 PRO A N 1
ATOM 1292 C CA . PRO A 1 163 ? -3.088 -1.520 1.269 1.00 86.06 163 PRO A CA 1
ATOM 1293 C C . PRO A 1 163 ? -3.777 -0.439 2.106 1.00 86.06 163 PRO A C 1
ATOM 1295 O O . PRO A 1 163 ? -3.226 0.028 3.107 1.00 86.06 163 PRO A O 1
ATOM 1298 N N . ALA A 1 164 ? -4.972 -0.024 1.678 1.00 86.19 164 ALA A N 1
ATOM 1299 C CA . ALA A 1 164 ? -5.776 0.919 2.443 1.00 86.19 164 ALA A CA 1
ATOM 1300 C C . ALA A 1 164 ? -6.021 0.358 3.859 1.00 86.19 164 ALA A C 1
ATOM 1302 O O . ALA A 1 164 ? -6.233 -0.854 3.991 1.00 86.19 164 ALA A O 1
ATOM 1303 N N . PRO A 1 165 ? -5.979 1.197 4.912 1.00 88.56 165 PRO A N 1
ATOM 1304 C CA . PRO A 1 165 ? -6.306 0.744 6.257 1.00 88.56 165 PRO A CA 1
ATOM 1305 C C . PRO A 1 165 ? -7.727 0.175 6.266 1.00 88.56 165 PRO A C 1
ATOM 1307 O O . PRO A 1 165 ? -8.652 0.785 5.729 1.00 88.56 165 PRO A O 1
ATOM 1310 N N . VAL A 1 166 ? -7.880 -1.016 6.845 1.00 90.44 166 VAL A N 1
ATOM 1311 C CA . VAL A 1 166 ? -9.189 -1.649 7.021 1.00 90.44 166 VAL A CA 1
ATOM 1312 C C . VAL A 1 166 ? -9.883 -0.965 8.192 1.00 90.44 166 VAL A C 1
ATOM 1314 O O . VAL A 1 166 ? -9.301 -0.862 9.270 1.00 90.44 166 VAL A O 1
ATOM 1317 N N . ASP A 1 167 ? -11.108 -0.499 7.966 1.00 92.62 167 ASP A N 1
ATOM 1318 C CA . ASP A 1 167 ? -11.960 0.040 9.021 1.00 92.62 167 ASP A CA 1
ATOM 1319 C C . ASP A 1 167 ? -12.603 -1.112 9.801 1.00 92.62 167 ASP A C 1
ATOM 1321 O O . ASP A 1 167 ? -13.380 -1.897 9.254 1.00 92.62 167 ASP A O 1
ATOM 1325 N N . VAL A 1 168 ? -12.222 -1.239 11.069 1.00 92.56 168 VAL A N 1
ATOM 1326 C CA . VAL A 1 168 ? -12.700 -2.271 11.996 1.00 92.56 168 VAL A CA 1
ATOM 1327 C C . VAL A 1 168 ? -14.108 -1.944 12.502 1.00 92.56 168 VAL A C 1
ATOM 1329 O O . VAL A 1 168 ? -14.853 -2.860 12.843 1.00 92.56 168 VAL A O 1
ATOM 1332 N N . CYS A 1 169 ? -14.489 -0.662 12.525 1.00 92.06 169 CYS A N 1
ATOM 1333 C CA . CYS A 1 169 ? -15.765 -0.193 13.060 1.00 92.06 169 CYS A CA 1
ATOM 1334 C C . CYS A 1 169 ? -16.499 0.700 12.044 1.00 92.06 169 CYS A C 1
ATOM 1336 O O . CYS A 1 169 ? -16.672 1.892 12.300 1.00 92.06 169 CYS A O 1
ATOM 1338 N N . PRO A 1 170 ? -17.007 0.144 10.924 1.00 90.38 170 PRO A N 1
ATOM 1339 C CA . PRO A 1 170 ? -17.637 0.926 9.851 1.00 90.38 170 PRO A CA 1
ATOM 1340 C C . PRO A 1 170 ? -18.926 1.652 10.270 1.00 90.38 170 PRO A C 1
ATOM 1342 O O . PRO A 1 170 ? -19.475 2.453 9.514 1.00 90.38 170 PRO A O 1
ATOM 1345 N N . ASN A 1 171 ? -19.456 1.337 11.452 1.00 91.44 171 ASN A N 1
ATOM 1346 C CA . ASN A 1 171 ? -20.634 1.967 12.031 1.00 91.44 171 ASN A CA 1
ATOM 1347 C C . ASN A 1 171 ? -20.311 3.179 12.928 1.00 91.44 171 ASN A C 1
ATOM 1349 O O . ASN A 1 171 ? -21.240 3.853 13.372 1.00 91.44 171 ASN A O 1
ATOM 1353 N N . ILE A 1 172 ? -19.032 3.462 13.190 1.00 89.56 172 ILE A N 1
ATOM 1354 C CA . ILE A 1 172 ? -18.566 4.643 13.928 1.00 89.56 172 ILE A CA 1
ATOM 1355 C C . ILE A 1 172 ? -18.066 5.682 12.913 1.00 89.56 172 ILE A C 1
ATOM 1357 O O . ILE A 1 172 ? -17.639 5.345 11.811 1.00 89.56 172 ILE A O 1
ATOM 1361 N N . SER A 1 173 ? -18.168 6.970 13.245 1.00 88.38 173 SER A N 1
ATOM 1362 C CA . SER A 1 173 ? -17.569 8.024 12.423 1.00 88.38 173 SER A CA 1
ATOM 1363 C C . SER A 1 173 ? -16.042 7.923 12.427 1.00 88.38 173 SER A C 1
ATOM 1365 O O . SER A 1 173 ? -15.448 7.633 13.462 1.00 88.38 173 SER A O 1
ATOM 1367 N N . ASP A 1 174 ? -15.423 8.269 11.299 1.00 88.50 174 ASP A N 1
ATOM 1368 C CA . ASP A 1 174 ? -13.977 8.177 11.057 1.00 88.50 174 ASP A CA 1
ATOM 1369 C C . ASP A 1 174 ? -13.438 6.737 11.000 1.00 88.50 174 ASP A C 1
ATOM 1371 O O . ASP A 1 174 ? -13.936 5.836 11.666 1.00 88.50 174 ASP A O 1
ATOM 1375 N N . ILE A 1 175 ? -12.387 6.524 10.200 1.00 89.38 175 ILE A N 1
ATOM 1376 C CA . ILE A 1 175 ? -11.774 5.199 10.010 1.00 89.38 175 ILE A CA 1
ATOM 1377 C C . ILE A 1 175 ? -11.158 4.726 11.331 1.00 89.38 175 ILE A C 1
ATOM 1379 O O . ILE A 1 175 ? -10.189 5.324 11.810 1.00 89.38 175 ILE A O 1
ATOM 1383 N N . GLN A 1 176 ? -11.661 3.616 11.874 1.00 88.50 176 GLN A N 1
ATOM 1384 C CA . GLN A 1 176 ? -11.134 3.001 13.088 1.00 88.50 176 GLN A CA 1
ATOM 1385 C C . GLN A 1 176 ? -10.223 1.825 12.724 1.00 88.50 176 GLN A C 1
ATOM 1387 O O . GLN A 1 176 ? -10.668 0.798 12.225 1.00 88.50 176 GLN A O 1
ATOM 1392 N N . ILE A 1 177 ? -8.920 1.947 12.986 1.00 90.81 177 ILE A N 1
ATOM 1393 C CA . ILE A 1 177 ? -7.940 0.872 12.709 1.00 90.81 177 ILE A CA 1
ATOM 1394 C C . ILE A 1 177 ? -7.894 -0.163 13.851 1.00 90.81 177 ILE A C 1
ATOM 1396 O O . ILE A 1 177 ? -7.338 -1.251 13.709 1.00 90.81 177 ILE A O 1
ATOM 1400 N N . VAL A 1 178 ? -8.458 0.196 15.006 1.00 92.88 178 VAL A N 1
ATOM 1401 C CA . VAL A 1 178 ? -8.591 -0.615 16.220 1.00 92.88 178 VAL A CA 1
ATOM 1402 C C . VAL A 1 178 ? -9.938 -0.301 16.873 1.00 92.88 178 VAL A C 1
ATOM 1404 O O . VAL A 1 178 ? -10.481 0.778 16.652 1.00 92.88 178 VAL A O 1
ATOM 1407 N N . ILE A 1 179 ? -10.465 -1.222 17.684 1.00 92.44 179 ILE A N 1
ATOM 1408 C CA . ILE A 1 179 ? -11.708 -0.987 18.433 1.00 92.44 179 ILE A CA 1
ATOM 1409 C C . ILE A 1 179 ? -11.455 0.136 19.460 1.00 92.44 179 ILE A C 1
ATOM 1411 O O . ILE A 1 179 ? -10.511 0.014 20.248 1.00 92.44 179 ILE A O 1
ATOM 1415 N N . PRO A 1 180 ? -12.246 1.222 19.453 1.00 90.38 180 PRO A N 1
ATOM 1416 C CA . PRO A 1 180 ? -12.078 2.328 20.389 1.00 90.38 180 PRO A CA 1
ATOM 1417 C C . PRO A 1 180 ? -12.451 1.937 21.826 1.00 90.38 180 PRO A C 1
ATOM 1419 O O . PRO A 1 180 ? -13.209 0.998 22.072 1.00 90.38 180 PRO A O 1
ATOM 1422 N N . GLU A 1 181 ? -11.912 2.678 22.796 1.00 89.44 181 GLU A N 1
ATOM 1423 C CA . GLU A 1 181 ? -12.255 2.500 24.208 1.00 89.44 181 GLU A CA 1
ATOM 1424 C C . GLU A 1 181 ? -13.753 2.745 24.431 1.00 89.44 181 GLU A C 1
ATOM 1426 O O . GLU A 1 181 ? -14.326 3.685 23.882 1.00 89.44 181 GLU A O 1
ATOM 1431 N N . GLY A 1 182 ? -14.390 1.880 25.222 1.00 87.81 182 GLY A N 1
ATOM 1432 C CA . GLY A 1 182 ? -15.836 1.929 25.431 1.00 87.81 182 GLY A CA 1
ATOM 1433 C C . GLY A 1 182 ? -16.654 1.220 24.352 1.00 87.81 182 GLY A C 1
ATOM 1434 O O . GLY A 1 182 ? -17.869 1.309 24.405 1.00 87.81 182 GLY A O 1
ATOM 1435 N N . TYR A 1 183 ? -16.033 0.494 23.417 1.00 90.94 183 TYR A N 1
ATOM 1436 C CA . TYR A 1 183 ? -16.736 -0.334 22.435 1.00 90.94 183 TYR A CA 1
ATOM 1437 C C . TYR A 1 183 ? -16.280 -1.796 22.503 1.00 90.94 183 TYR A C 1
ATOM 1439 O O . TYR A 1 183 ? -15.141 -2.095 22.873 1.00 90.94 183 TYR A O 1
ATOM 1447 N N . HIS A 1 184 ? -17.160 -2.714 22.110 1.00 92.31 184 HIS A N 1
ATOM 1448 C CA . HIS A 1 184 ? -16.836 -4.116 21.847 1.00 92.31 184 HIS A CA 1
ATOM 1449 C C . HIS A 1 184 ? -17.326 -4.521 20.453 1.00 92.31 184 HIS A C 1
ATOM 1451 O O . HIS A 1 184 ? -18.192 -3.873 19.874 1.00 92.31 184 HIS A O 1
ATOM 1457 N N . PHE A 1 185 ? -16.743 -5.574 19.881 1.00 92.00 185 PHE A N 1
ATOM 1458 C CA . PHE A 1 185 ? -17.100 -6.046 18.542 1.00 92.00 185 PHE A CA 1
ATOM 1459 C C . PHE A 1 185 ? -18.074 -7.220 18.629 1.00 92.00 185 PHE A C 1
ATOM 1461 O O . PHE A 1 185 ? -17.728 -8.270 19.174 1.00 92.00 185 PHE A O 1
ATOM 1468 N N . GLU A 1 186 ? -19.265 -7.062 18.060 1.00 91.06 186 GLU A N 1
ATOM 1469 C CA . GLU A 1 186 ? -20.297 -8.095 18.008 1.00 91.06 186 GLU A CA 1
ATOM 1470 C C . GLU A 1 186 ? -20.977 -8.084 16.632 1.00 91.06 186 GLU A C 1
ATOM 1472 O O . GLU A 1 186 ? -21.352 -7.037 16.112 1.00 91.06 186 GLU A O 1
ATOM 1477 N N . GLY A 1 187 ? -21.111 -9.257 16.003 1.00 81.25 187 GLY A N 1
ATOM 1478 C CA . GLY A 1 187 ? -21.894 -9.402 14.768 1.00 81.25 187 GLY A CA 1
ATOM 1479 C C . GLY A 1 187 ? -21.466 -8.501 13.600 1.00 81.25 187 GLY A C 1
ATOM 1480 O O . GLY A 1 187 ? -22.325 -8.081 12.835 1.00 81.25 187 GLY A O 1
ATOM 1481 N N . GLU A 1 188 ? -20.162 -8.222 13.465 1.00 83.81 188 GLU A N 1
ATOM 1482 C CA . GLU A 1 188 ? -19.566 -7.321 12.454 1.00 83.81 188 GLU A CA 1
ATOM 1483 C C . GLU A 1 188 ? -19.721 -5.814 12.730 1.00 83.81 188 GLU A C 1
ATOM 1485 O O . GLU A 1 188 ? -19.406 -4.992 11.868 1.00 83.81 188 GLU A O 1
ATOM 1490 N N . GLN A 1 189 ? -20.170 -5.430 13.927 1.00 89.38 189 GLN A N 1
ATOM 1491 C CA . GLN A 1 189 ? -20.341 -4.032 14.317 1.00 89.38 189 GLN A CA 1
ATOM 1492 C C . GLN A 1 189 ? -19.674 -3.742 15.661 1.00 89.38 189 GLN A C 1
ATOM 1494 O O . GLN A 1 189 ? -19.582 -4.604 16.535 1.00 89.38 189 GLN A O 1
ATOM 1499 N N . CYS A 1 190 ? -19.204 -2.507 15.829 1.00 91.38 190 CYS A N 1
ATOM 1500 C CA . CYS A 1 190 ? -18.706 -2.039 17.115 1.00 91.38 190 CYS A CA 1
ATOM 1501 C C . CYS A 1 190 ? -19.872 -1.478 17.926 1.00 91.38 190 CYS A C 1
ATOM 1503 O O . CYS A 1 190 ? -20.464 -0.468 17.550 1.00 91.38 190 CYS A O 1
ATOM 1505 N N . ILE A 1 191 ? -20.216 -2.135 19.023 1.00 91.69 191 ILE A N 1
ATOM 1506 C CA . ILE A 1 191 ? -21.304 -1.739 19.912 1.00 91.69 191 ILE A CA 1
ATOM 1507 C C . ILE A 1 191 ? -20.697 -0.961 21.076 1.00 91.69 191 ILE A C 1
ATOM 1509 O O . ILE A 1 191 ? -19.682 -1.377 21.638 1.00 91.69 191 ILE A O 1
ATOM 1513 N N . GLU A 1 192 ? -21.286 0.187 21.408 1.00 91.25 192 GLU A N 1
ATOM 1514 C CA . GLU A 1 192 ? -20.909 0.935 22.607 1.00 91.25 192 GLU A CA 1
ATOM 1515 C C . GLU A 1 192 ? -21.197 0.058 23.829 1.00 91.25 192 GLU A C 1
ATOM 1517 O O . GLU A 1 192 ? -22.271 -0.528 23.959 1.00 91.25 192 GLU A O 1
ATOM 1522 N N . ASN A 1 193 ? -20.216 -0.078 24.710 1.00 87.06 193 ASN A N 1
ATOM 1523 C CA . ASN A 1 193 ? -20.398 -0.771 25.969 1.00 87.06 193 ASN A CA 1
ATOM 1524 C C . ASN A 1 193 ? -21.470 -0.019 26.752 1.00 87.06 193 ASN A C 1
ATOM 1526 O O . ASN A 1 193 ? -21.331 1.185 26.975 1.00 87.06 193 ASN A O 1
ATOM 1530 N N . GLU A 1 194 ? -22.514 -0.725 27.183 1.00 82.12 194 GLU A N 1
ATOM 1531 C CA . GLU A 1 194 ? -23.474 -0.174 28.131 1.00 82.12 194 GLU A CA 1
ATOM 1532 C C . GLU A 1 194 ? -22.710 0.147 29.418 1.00 82.12 194 GLU A C 1
ATOM 1534 O O . GLU A 1 194 ? -22.403 -0.720 30.235 1.00 82.12 194 GLU A O 1
ATOM 1539 N N . VAL A 1 195 ? -22.320 1.413 29.564 1.00 66.94 195 VAL A N 1
ATOM 1540 C CA . VAL A 1 195 ? -21.938 1.954 30.858 1.00 66.94 195 VAL A CA 1
ATOM 1541 C C . VAL A 1 195 ? -23.242 1.990 31.626 1.00 66.94 195 VAL A C 1
ATOM 1543 O O . VAL A 1 195 ? -24.089 2.840 31.336 1.00 66.94 195 VAL A O 1
ATOM 1546 N N . ASP A 1 196 ? -23.424 1.030 32.534 1.00 60.91 196 ASP A N 1
ATOM 1547 C CA . ASP A 1 196 ? -24.587 1.010 33.411 1.00 60.91 196 ASP A CA 1
ATOM 1548 C C . ASP A 1 196 ? -24.796 2.435 33.942 1.00 60.91 196 ASP A C 1
ATOM 1550 O O . ASP A 1 196 ? -23.847 3.048 34.462 1.00 60.91 196 ASP A O 1
ATOM 1554 N N . PRO A 1 197 ? -25.988 3.028 33.732 1.00 61.25 197 PRO A N 1
ATOM 1555 C CA . PRO A 1 197 ? -26.250 4.379 34.192 1.00 61.25 197 PRO A CA 1
ATOM 1556 C C . PRO A 1 197 ? -25.921 4.431 35.685 1.00 61.25 197 PRO A C 1
ATOM 1558 O O . PRO A 1 197 ? -26.203 3.456 36.383 1.00 61.25 197 PRO A O 1
ATOM 1561 N N . PRO A 1 198 ? -25.333 5.531 36.199 1.00 56.94 198 PRO A N 1
ATOM 1562 C CA . PRO A 1 198 ? -24.981 5.623 37.608 1.00 56.94 198 PRO A CA 1
ATOM 1563 C C . PRO A 1 198 ? -26.215 5.266 38.433 1.00 56.94 198 PRO A C 1
ATOM 1565 O O . PRO A 1 198 ? -27.218 5.985 38.390 1.00 56.94 198 PRO A O 1
ATOM 1568 N N . VAL A 1 199 ? -26.153 4.109 39.101 1.00 60.66 199 VAL A N 1
ATOM 1569 C CA . VAL A 1 199 ? -27.288 3.520 39.807 1.00 60.66 199 VAL A CA 1
ATOM 1570 C C . VAL A 1 199 ? -27.755 4.579 40.793 1.00 60.66 199 VAL A C 1
ATOM 1572 O O . VAL A 1 199 ? -26.995 4.984 41.675 1.00 60.66 199 VAL A O 1
ATOM 1575 N N . SER A 1 200 ? -28.970 5.111 40.608 1.00 72.00 200 SER A N 1
ATOM 1576 C CA . SER A 1 200 ? -29.426 6.257 41.411 1.00 72.00 200 SER A CA 1
ATOM 1577 C C . SER A 1 200 ? -29.471 5.925 42.905 1.00 72.00 200 SER A C 1
ATOM 1579 O O . SER A 1 200 ? -29.521 6.831 43.731 1.00 72.00 200 SER A O 1
ATOM 1581 N N . CYS A 1 201 ? -29.462 4.631 43.233 1.00 86.94 201 CYS A N 1
ATOM 1582 C CA . CYS A 1 201 ? -29.095 4.047 44.511 1.00 86.94 201 CYS A CA 1
ATOM 1583 C C . CYS A 1 201 ? -28.975 2.517 44.357 1.00 86.94 201 CYS A C 1
ATOM 1585 O O . CYS A 1 201 ? -29.565 1.928 43.455 1.00 86.94 201 CYS A O 1
ATOM 1587 N N . ILE A 1 202 ? -28.235 1.872 45.252 1.00 93.25 202 ILE A N 1
ATOM 1588 C CA . ILE A 1 202 ? -28.058 0.421 45.329 1.00 93.25 202 ILE A CA 1
ATOM 1589 C C . ILE A 1 202 ? -29.213 -0.145 46.162 1.00 93.25 202 ILE A C 1
ATOM 1591 O O . ILE A 1 202 ? -29.254 0.040 47.384 1.00 93.25 202 ILE A O 1
ATOM 1595 N N . ASP A 1 203 ? -30.180 -0.793 45.505 1.00 94.00 203 ASP A N 1
ATOM 1596 C CA . ASP A 1 203 ? -31.335 -1.386 46.187 1.00 94.00 203 ASP A CA 1
ATOM 1597 C C . ASP A 1 203 ? -30.918 -2.647 46.951 1.00 94.00 203 ASP A C 1
ATOM 1599 O O . ASP A 1 203 ? -30.600 -3.682 46.365 1.00 94.00 203 ASP A O 1
ATOM 1603 N N . ILE A 1 204 ? -30.961 -2.591 48.282 1.00 95.69 204 ILE A N 1
ATOM 1604 C CA . ILE A 1 204 ? -30.520 -3.689 49.151 1.00 95.69 204 ILE A CA 1
ATOM 1605 C C . ILE A 1 204 ? -31.355 -4.967 48.986 1.00 95.69 204 ILE A C 1
ATOM 1607 O O . ILE A 1 204 ? -30.896 -6.048 49.373 1.00 95.69 204 ILE A O 1
ATOM 1611 N N . ASN A 1 205 ? -32.544 -4.884 48.378 1.00 95.75 205 ASN A N 1
ATOM 1612 C CA . ASN A 1 205 ? -33.377 -6.045 48.079 1.00 95.75 205 ASN A CA 1
ATOM 1613 C C . ASN A 1 205 ? -32.998 -6.761 46.771 1.00 95.75 205 ASN A C 1
ATOM 1615 O O . ASN A 1 205 ? -33.204 -7.973 46.674 1.00 95.75 205 ASN A O 1
ATOM 1619 N N . THR A 1 206 ? -32.418 -6.065 45.787 1.00 93.38 206 THR A N 1
ATOM 1620 C CA . THR A 1 206 ? -32.155 -6.630 44.447 1.00 93.38 206 THR A CA 1
ATOM 1621 C C . THR A 1 206 ? -30.688 -6.630 44.041 1.00 93.38 206 THR A C 1
ATOM 1623 O O . THR A 1 206 ? -30.301 -7.496 43.261 1.00 93.38 206 THR A O 1
ATOM 1626 N N . ALA A 1 207 ? -29.874 -5.732 44.598 1.00 93.94 207 ALA A N 1
ATOM 1627 C CA . ALA A 1 207 ? -28.460 -5.577 44.272 1.00 93.94 207 ALA A CA 1
ATOM 1628 C C . ALA A 1 207 ? -27.698 -6.905 44.358 1.00 93.94 207 ALA A C 1
ATOM 1630 O O . ALA A 1 207 ? -27.928 -7.715 45.268 1.00 93.94 207 ALA A O 1
ATOM 1631 N N . SER A 1 208 ? -26.802 -7.121 43.406 1.00 94.50 208 SER A N 1
ATOM 1632 C CA . SER A 1 208 ? -25.820 -8.200 43.378 1.00 94.50 208 SER A CA 1
ATOM 1633 C C . SER A 1 208 ? -24.830 -8.082 44.541 1.00 94.50 208 SER A C 1
ATOM 1635 O O . SER A 1 208 ? -24.810 -7.104 45.294 1.00 94.50 208 SER A O 1
ATOM 1637 N N . LYS A 1 209 ? -24.007 -9.116 44.726 1.00 96.00 209 LYS A N 1
ATOM 1638 C CA . LYS A 1 209 ? -23.006 -9.120 45.794 1.00 96.00 209 LYS A CA 1
ATOM 1639 C C . LYS A 1 209 ? -21.970 -8.020 45.574 1.00 96.00 209 LYS A C 1
ATOM 1641 O O . LYS A 1 209 ? -21.567 -7.375 46.535 1.00 96.00 209 LYS A O 1
ATOM 1646 N N . GLU A 1 210 ? -21.576 -7.833 44.323 1.00 93.06 210 GLU A N 1
ATOM 1647 C CA . GLU A 1 210 ? -20.610 -6.846 43.864 1.00 93.06 210 GLU A CA 1
ATOM 1648 C C . GLU A 1 210 ? -21.153 -5.428 44.071 1.00 93.06 210 GLU A C 1
ATOM 1650 O O . GLU A 1 210 ? -20.468 -4.604 44.663 1.00 93.06 210 GLU A O 1
ATOM 1655 N N . GLU A 1 211 ? -22.414 -5.173 43.711 1.00 92.50 211 GLU A N 1
ATOM 1656 C CA . GLU A 1 211 ? -23.061 -3.877 43.966 1.00 92.50 211 GLU A CA 1
ATOM 1657 C C . GLU A 1 211 ? -23.178 -3.584 45.472 1.00 92.50 211 GLU A C 1
ATOM 1659 O O . GLU A 1 211 ? -22.912 -2.472 45.921 1.00 92.50 211 GLU A O 1
ATOM 1664 N N . LEU A 1 212 ? -23.525 -4.576 46.301 1.00 95.06 212 LEU A N 1
ATOM 1665 C CA . LEU A 1 212 ? -23.573 -4.387 47.757 1.00 95.06 212 LEU A CA 1
ATOM 1666 C C . LEU A 1 212 ? -22.198 -4.044 48.358 1.00 95.06 212 LEU A C 1
ATOM 1668 O O . LEU A 1 212 ? -22.149 -3.309 49.344 1.00 95.06 212 LEU A O 1
ATOM 1672 N N . ASP A 1 213 ? -21.110 -4.552 47.774 1.00 94.81 213 ASP A N 1
ATOM 1673 C CA . ASP A 1 213 ? -19.726 -4.293 48.205 1.00 94.81 213 ASP A CA 1
ATOM 1674 C C . ASP A 1 213 ? -19.279 -2.839 47.940 1.00 94.81 213 ASP A C 1
ATOM 1676 O O . ASP A 1 213 ? -18.322 -2.343 48.535 1.00 94.81 213 ASP A O 1
ATOM 1680 N N . GLU A 1 214 ? -19.995 -2.096 47.089 1.00 92.69 214 GLU A N 1
ATOM 1681 C CA . GLU A 1 214 ? -19.705 -0.680 46.821 1.00 92.69 214 GLU A CA 1
ATOM 1682 C C . GLU A 1 214 ? -20.206 0.279 47.919 1.00 92.69 214 GLU A C 1
ATOM 1684 O O . GLU A 1 214 ? -19.874 1.481 47.923 1.00 92.69 214 GLU A O 1
ATOM 1689 N N . ILE A 1 215 ? -21.026 -0.223 48.849 1.00 93.81 215 ILE A N 1
ATOM 1690 C CA . ILE A 1 215 ? -21.517 0.523 50.009 1.00 93.81 215 ILE A CA 1
ATOM 1691 C C . ILE A 1 215 ? -20.434 0.477 51.093 1.00 93.81 215 ILE A C 1
ATOM 1693 O O . ILE A 1 215 ? -20.074 -0.590 51.587 1.00 93.81 215 ILE A O 1
ATOM 1697 N N . ILE A 1 216 ? -19.921 1.636 51.523 1.00 92.44 216 ILE A N 1
ATOM 1698 C CA . ILE A 1 216 ? -18.838 1.679 52.517 1.00 92.44 216 ILE A CA 1
ATOM 1699 C C . ILE A 1 216 ? -19.318 1.001 53.807 1.00 92.44 216 ILE A C 1
ATOM 1701 O O . ILE A 1 216 ? -20.414 1.289 54.297 1.00 92.44 216 ILE A O 1
ATOM 1705 N N . ASN A 1 217 ? -18.457 0.136 54.355 1.00 94.81 217 ASN A N 1
ATOM 1706 C CA . ASN A 1 217 ? -18.684 -0.772 55.488 1.00 94.81 217 ASN A CA 1
ATOM 1707 C C . ASN A 1 217 ? -19.516 -2.033 55.200 1.00 94.81 217 ASN A C 1
ATOM 1709 O O . ASN A 1 217 ? -19.743 -2.834 56.113 1.00 94.81 217 ASN A O 1
ATOM 1713 N N . ILE A 1 218 ? -19.911 -2.267 53.952 1.00 96.31 218 ILE A N 1
ATOM 1714 C CA . ILE A 1 218 ? -20.442 -3.552 53.504 1.00 96.31 218 ILE A CA 1
ATOM 1715 C C . ILE A 1 218 ? -19.348 -4.223 52.680 1.00 96.31 218 ILE A C 1
ATOM 1717 O O . ILE A 1 218 ? -19.107 -3.847 51.550 1.00 96.31 218 ILE A O 1
ATOM 1721 N N . GLY A 1 219 ? -18.651 -5.186 53.288 1.00 95.69 219 GLY A N 1
ATOM 1722 C CA . GLY A 1 219 ? -17.695 -6.043 52.581 1.00 95.69 219 GLY A CA 1
ATOM 1723 C C . GLY A 1 219 ? -18.355 -7.312 52.021 1.00 95.69 219 GLY A C 1
ATOM 1724 O O . GLY A 1 219 ? -19.496 -7.616 52.399 1.00 95.69 219 GLY A O 1
ATOM 1725 N N . PRO A 1 220 ? -17.624 -8.174 51.285 1.00 96.44 220 PRO A N 1
ATOM 1726 C CA . PRO A 1 220 ? -18.199 -9.348 50.617 1.00 96.44 220 PRO A CA 1
ATOM 1727 C C . PRO A 1 220 ? -18.909 -10.315 51.575 1.00 96.44 220 PRO A C 1
ATOM 1729 O O . PRO A 1 220 ? -19.944 -10.891 51.246 1.00 96.44 220 PRO A O 1
ATOM 1732 N N . ALA A 1 221 ? -18.380 -10.469 52.795 1.00 96.88 221 ALA A N 1
ATOM 1733 C CA . ALA A 1 221 ? -18.969 -11.321 53.828 1.00 96.88 221 ALA A CA 1
ATOM 1734 C C . ALA A 1 221 ? -20.249 -10.732 54.448 1.00 96.88 221 ALA A C 1
ATOM 1736 O O . ALA A 1 221 ? -21.106 -11.481 54.913 1.00 96.88 221 ALA A O 1
ATOM 1737 N N . THR A 1 222 ? -20.379 -9.405 54.497 1.00 97.50 222 THR A N 1
ATOM 1738 C CA . THR A 1 222 ? -21.601 -8.732 54.963 1.00 97.50 222 THR A CA 1
ATOM 1739 C C . THR A 1 222 ? -22.654 -8.741 53.857 1.00 97.50 222 THR A C 1
ATOM 1741 O O . THR A 1 222 ? -23.813 -9.032 54.144 1.00 97.50 222 THR A O 1
ATOM 1744 N N . ALA A 1 223 ? -22.246 -8.537 52.600 1.00 97.88 223 ALA A N 1
ATOM 1745 C CA . ALA A 1 223 ? -23.109 -8.663 51.427 1.00 97.88 223 ALA A CA 1
ATOM 1746 C C . ALA A 1 223 ? -23.780 -10.048 51.354 1.00 97.88 223 ALA A C 1
ATOM 1748 O O . ALA A 1 223 ? -24.999 -10.129 51.216 1.00 97.88 223 ALA A O 1
ATOM 1749 N N . ASP A 1 224 ? -23.029 -11.135 51.580 1.00 97.88 224 ASP A N 1
ATOM 1750 C CA . ASP A 1 224 ? -23.594 -12.494 51.644 1.00 97.88 224 ASP A CA 1
ATOM 1751 C C . ASP A 1 224 ? -24.703 -12.625 52.702 1.00 97.88 224 ASP A C 1
ATOM 1753 O O . ASP A 1 224 ? -25.722 -13.280 52.472 1.00 97.88 224 ASP A O 1
ATOM 1757 N N . LYS A 1 225 ? -24.540 -11.981 53.865 1.00 98.00 225 LYS A N 1
ATOM 1758 C CA . LYS A 1 225 ? -25.551 -12.009 54.933 1.00 98.00 225 LYS A CA 1
ATOM 1759 C C . LYS A 1 225 ? -26.796 -11.211 54.561 1.00 98.00 225 LYS A C 1
ATOM 1761 O O . LYS A 1 225 ? -27.895 -11.655 54.874 1.00 98.00 225 LYS A O 1
ATOM 1766 N N . ILE A 1 226 ? -26.631 -10.065 53.902 1.00 97.88 226 ILE A N 1
ATOM 1767 C CA . ILE A 1 226 ? -27.740 -9.241 53.401 1.00 97.88 226 ILE A CA 1
ATOM 1768 C C . ILE A 1 226 ? -28.554 -10.041 52.381 1.00 97.88 226 ILE A C 1
ATOM 1770 O O . ILE A 1 226 ? -29.774 -10.141 52.515 1.00 97.88 226 ILE A O 1
ATOM 1774 N N . ILE A 1 227 ? -27.879 -10.684 51.421 1.00 97.75 227 ILE A N 1
ATOM 1775 C CA . ILE A 1 227 ? -28.516 -11.545 50.418 1.00 97.75 227 ILE A CA 1
ATOM 1776 C C . ILE A 1 227 ? -29.229 -12.720 51.091 1.00 97.75 227 ILE A C 1
ATOM 1778 O O . ILE A 1 227 ? -30.367 -13.011 50.744 1.00 97.75 227 ILE A O 1
ATOM 1782 N N . ALA A 1 228 ? -28.611 -13.381 52.072 1.00 97.06 228 ALA A N 1
ATOM 1783 C CA . ALA A 1 228 ? -29.250 -14.487 52.783 1.00 97.06 228 ALA A CA 1
ATOM 1784 C C . ALA A 1 228 ? -30.486 -14.039 53.585 1.00 97.06 228 ALA A C 1
ATOM 1786 O O . ALA A 1 228 ? -31.500 -14.735 53.598 1.00 97.06 228 ALA A O 1
ATOM 1787 N N . TYR A 1 229 ? -30.418 -12.875 54.236 1.00 97.31 229 TYR A N 1
ATOM 1788 C CA . TYR A 1 229 ? -31.508 -12.337 55.047 1.00 97.31 229 TYR A CA 1
ATOM 1789 C C . TYR A 1 229 ? -32.720 -11.944 54.195 1.00 97.31 229 TYR A C 1
ATOM 1791 O O . TYR A 1 229 ? -33.836 -12.375 54.490 1.00 97.31 229 TYR A O 1
ATOM 1799 N N . ARG A 1 230 ? -32.509 -11.193 53.102 1.00 96.62 230 ARG A N 1
ATOM 1800 C CA . ARG A 1 230 ? -33.600 -10.675 52.252 1.00 96.62 230 ARG A CA 1
ATOM 1801 C C . ARG A 1 230 ? -34.419 -11.758 51.547 1.00 96.62 230 ARG A C 1
ATOM 1803 O O . ARG A 1 230 ? -35.568 -11.516 51.204 1.00 96.62 230 ARG A O 1
ATOM 1810 N N . GLN A 1 231 ? -33.857 -12.957 51.360 1.00 95.94 231 GLN A N 1
ATOM 1811 C CA . GLN A 1 231 ? -34.592 -14.113 50.816 1.00 95.94 231 GLN A CA 1
ATOM 1812 C C . GLN A 1 231 ? -35.681 -14.623 51.768 1.00 95.94 231 GLN A C 1
ATOM 1814 O O . GLN A 1 231 ? -36.628 -15.273 51.334 1.00 95.94 231 GLN A O 1
ATOM 1819 N N . ILE A 1 232 ? -35.531 -14.359 53.066 1.00 95.56 232 ILE A N 1
ATOM 1820 C CA . ILE A 1 232 ? -36.480 -14.774 54.103 1.00 95.56 232 ILE A CA 1
ATOM 1821 C C . ILE A 1 232 ? -37.378 -13.595 54.474 1.00 95.56 232 ILE A C 1
ATOM 1823 O O . ILE A 1 232 ? -38.596 -13.742 54.553 1.00 95.56 232 ILE A O 1
ATOM 1827 N N . THR A 1 233 ? -36.763 -12.429 54.675 1.00 94.62 233 THR A N 1
ATOM 1828 C CA . THR A 1 233 ? -37.429 -11.208 55.121 1.00 94.62 233 THR A CA 1
ATOM 1829 C C . THR A 1 233 ? -36.892 -10.029 54.310 1.00 94.62 233 THR A C 1
ATOM 1831 O O . THR A 1 233 ? -35.822 -9.514 54.646 1.00 94.62 233 THR A O 1
ATOM 1834 N N . PRO A 1 234 ? -37.591 -9.596 53.244 1.00 94.75 234 PRO A N 1
ATOM 1835 C CA . PRO A 1 234 ? -37.220 -8.398 52.496 1.00 94.75 234 PRO A CA 1
ATOM 1836 C C . PRO A 1 234 ? -37.126 -7.172 53.408 1.00 94.75 234 PRO A C 1
ATOM 1838 O O . PRO A 1 234 ? -37.873 -7.051 54.382 1.00 94.75 234 PRO A O 1
ATOM 1841 N N . PHE A 1 235 ? -36.202 -6.266 53.102 1.00 96.88 235 PHE A N 1
ATOM 1842 C CA . PHE A 1 235 ? -36.049 -5.024 53.851 1.00 96.88 235 PHE A CA 1
ATOM 1843 C C . PHE A 1 235 ? -37.116 -4.020 53.417 1.00 96.88 235 PHE A C 1
ATOM 1845 O O . PHE A 1 235 ? -37.357 -3.845 52.226 1.00 96.88 235 PHE A O 1
ATOM 1852 N N . THR A 1 236 ? -37.710 -3.322 54.377 1.00 95.88 236 THR A N 1
ATOM 1853 C CA . THR A 1 236 ? -38.671 -2.233 54.135 1.00 95.88 236 THR A CA 1
ATOM 1854 C C . THR A 1 236 ? -37.994 -0.864 54.171 1.00 95.88 236 THR A C 1
ATOM 1856 O O . THR A 1 236 ? -38.494 0.118 53.626 1.00 95.88 236 THR A O 1
ATOM 1859 N N . SER A 1 237 ? -36.829 -0.783 54.814 1.00 96.06 237 SER A N 1
ATOM 1860 C CA . SER A 1 237 ? -36.012 0.420 54.886 1.00 96.06 237 SER A CA 1
ATOM 1861 C C . SER A 1 237 ? -34.527 0.072 54.966 1.00 96.06 237 SER A C 1
ATOM 1863 O O . SER A 1 237 ? -34.152 -1.013 55.404 1.00 96.06 237 SER A O 1
ATOM 1865 N N . VAL A 1 238 ? -33.655 1.027 54.629 1.00 96.00 238 VAL A N 1
ATOM 1866 C CA . VAL A 1 238 ? -32.201 0.879 54.845 1.00 96.00 238 VAL A CA 1
ATOM 1867 C C . VAL A 1 238 ? -31.877 0.672 56.331 1.00 96.00 238 VAL A C 1
ATOM 1869 O O . VAL A 1 238 ? -30.913 -0.012 56.664 1.00 96.00 238 VAL A O 1
ATOM 1872 N N . GLY A 1 239 ? -32.710 1.200 57.235 1.00 96.31 239 GLY A N 1
ATOM 1873 C CA . GLY A 1 239 ? -32.569 1.009 58.680 1.00 96.31 239 GLY A CA 1
ATOM 1874 C C . GLY A 1 239 ? -32.648 -0.457 59.115 1.00 96.31 239 GLY A C 1
ATOM 1875 O O . GLY A 1 239 ? -32.026 -0.840 60.105 1.00 96.31 239 GLY A O 1
ATOM 1876 N N . ASP A 1 240 ? -33.331 -1.301 58.340 1.00 97.00 240 ASP A N 1
ATOM 1877 C CA . ASP A 1 240 ? -33.521 -2.718 58.656 1.00 97.00 240 ASP A CA 1
ATOM 1878 C C . ASP A 1 240 ? -32.217 -3.528 58.538 1.00 97.00 240 ASP A C 1
ATOM 1880 O O . ASP A 1 240 ? -32.140 -4.651 59.048 1.00 97.00 240 ASP A O 1
ATOM 1884 N N . LEU A 1 241 ? -31.163 -2.945 57.948 1.00 97.31 241 LEU A N 1
ATOM 1885 C CA . LEU A 1 241 ? -29.811 -3.507 57.934 1.00 97.31 241 LEU A CA 1
ATOM 1886 C C . LEU A 1 241 ? -29.231 -3.706 59.343 1.00 97.31 241 LEU A C 1
ATOM 1888 O O . LEU A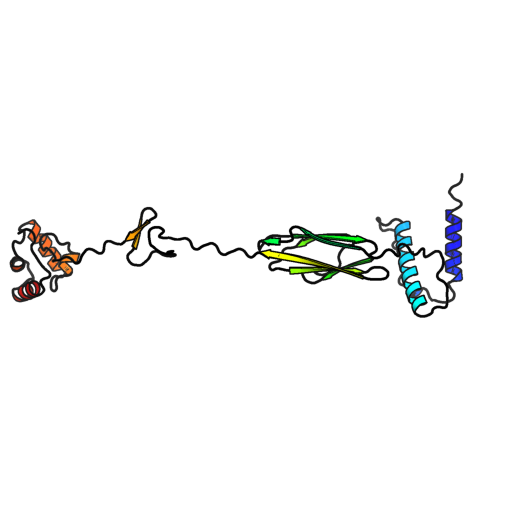 1 241 ? -28.323 -4.521 59.500 1.00 97.31 241 LEU A O 1
ATOM 1892 N N . ILE A 1 242 ? -29.776 -3.050 60.379 1.00 97.56 242 ILE A N 1
ATOM 1893 C CA . ILE A 1 242 ? -29.403 -3.306 61.783 1.00 97.56 242 ILE A CA 1
ATOM 1894 C C . ILE A 1 242 ? -29.589 -4.777 62.191 1.00 97.56 242 ILE A C 1
ATOM 1896 O O . ILE A 1 242 ? -28.937 -5.259 63.114 1.00 97.56 242 ILE A O 1
ATOM 1900 N N . ASN A 1 243 ? -30.468 -5.510 61.498 1.00 96.69 243 ASN A N 1
ATOM 1901 C CA . ASN A 1 243 ? -30.740 -6.922 61.770 1.00 96.69 243 ASN A CA 1
ATOM 1902 C C . ASN A 1 243 ? -29.652 -7.860 61.220 1.00 96.69 243 ASN A C 1
ATOM 1904 O O . ASN A 1 243 ? -29.675 -9.066 61.479 1.00 96.69 243 ASN A O 1
ATOM 1908 N N . ILE A 1 244 ? -28.685 -7.330 60.467 1.00 97.62 244 ILE A N 1
ATOM 1909 C CA . ILE A 1 244 ? -27.589 -8.102 59.892 1.00 97.62 244 ILE A CA 1
ATOM 1910 C C . ILE A 1 244 ? -26.420 -8.155 60.865 1.00 97.62 244 ILE A C 1
ATOM 1912 O O . ILE A 1 244 ? -25.822 -7.147 61.237 1.00 97.62 244 ILE A O 1
ATOM 1916 N N . SER A 1 245 ? -26.033 -9.374 61.240 1.00 93.75 245 SER A N 1
ATOM 1917 C CA . SER A 1 245 ? -24.877 -9.608 62.106 1.00 93.75 245 SER A CA 1
ATOM 1918 C C . SER A 1 245 ? -23.605 -8.961 61.537 1.00 93.75 245 SER A C 1
ATOM 1920 O O . SER A 1 245 ? -23.110 -9.365 60.480 1.00 93.75 245 SER A O 1
ATOM 1922 N N . GLY A 1 246 ? -23.047 -7.997 62.274 1.00 93.31 246 GLY A N 1
ATOM 1923 C CA . GLY A 1 246 ? -21.871 -7.213 61.877 1.00 93.31 246 GLY A CA 1
ATOM 1924 C C . GLY A 1 246 ? -22.179 -5.758 61.516 1.00 93.31 246 GLY A C 1
ATOM 1925 O O . GLY A 1 246 ? -21.245 -4.972 61.410 1.00 93.31 246 GLY A O 1
ATOM 1926 N N . ILE A 1 247 ? -23.457 -5.387 61.392 1.00 97.12 247 ILE A N 1
ATOM 1927 C CA . ILE A 1 247 ? -23.899 -4.000 61.228 1.00 97.12 247 ILE A CA 1
ATOM 1928 C C . ILE A 1 247 ? -24.425 -3.504 62.580 1.00 97.12 247 ILE A C 1
ATOM 1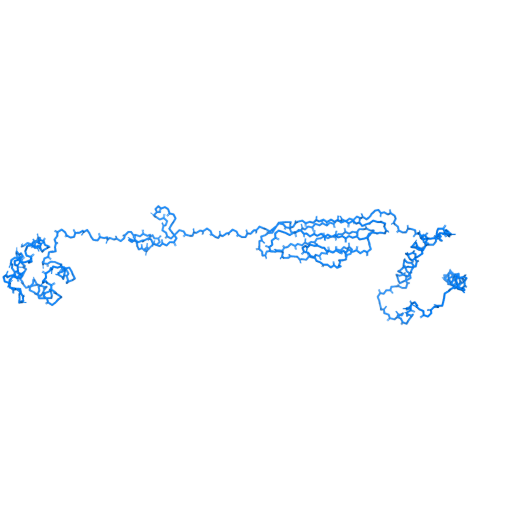930 O O . ILE A 1 247 ? -25.457 -3.958 63.062 1.00 97.12 247 ILE A O 1
ATOM 1934 N N . GLY A 1 248 ? -23.680 -2.600 63.219 1.00 95.75 248 GLY A N 1
ATOM 1935 C CA . GLY A 1 248 ? -24.110 -1.904 64.437 1.00 95.75 248 GLY A CA 1
ATOM 1936 C C . GLY A 1 248 ? -24.690 -0.521 64.136 1.00 95.75 248 GLY A C 1
ATOM 1937 O O . GLY A 1 248 ? -24.591 -0.042 63.010 1.00 95.75 248 GLY A O 1
ATOM 1938 N N . GLU A 1 249 ? -25.236 0.157 65.149 1.00 96.62 249 GLU A N 1
ATOM 1939 C CA . GLU A 1 249 ? -25.852 1.490 64.998 1.00 96.62 249 GLU A CA 1
ATOM 1940 C C . GLU A 1 249 ? -24.917 2.518 64.338 1.00 96.62 249 GLU A C 1
ATOM 1942 O O . GLU A 1 249 ? -25.342 3.273 63.466 1.00 96.62 249 GLU A O 1
ATOM 1947 N N . VAL A 1 250 ? -23.629 2.509 64.705 1.00 96.56 250 VAL A N 1
ATOM 1948 C CA . VAL A 1 250 ? -22.617 3.407 64.121 1.00 96.56 250 VAL A CA 1
ATOM 1949 C C . VAL A 1 250 ? -22.444 3.119 62.632 1.00 96.56 250 VAL A C 1
ATOM 1951 O O . VAL A 1 250 ? -22.634 4.008 61.806 1.00 96.56 250 VAL A O 1
ATOM 1954 N N . THR A 1 251 ? -22.173 1.863 62.279 1.00 97.12 251 THR A N 1
ATOM 1955 C CA . THR A 1 251 ? -22.020 1.422 60.887 1.00 97.12 251 THR A CA 1
ATOM 1956 C C . THR A 1 251 ? -23.261 1.728 60.055 1.00 97.12 251 THR A C 1
ATOM 1958 O O . THR A 1 251 ? -23.153 2.221 58.937 1.00 97.12 251 THR A O 1
ATOM 1961 N N . LEU A 1 252 ? -24.449 1.489 60.612 1.00 97.38 252 LEU A N 1
ATOM 1962 C CA . LEU A 1 252 ? -25.712 1.794 59.955 1.00 97.38 252 LEU A CA 1
ATOM 1963 C C . LEU A 1 252 ? -25.876 3.294 59.696 1.00 97.38 252 LEU A C 1
ATOM 1965 O O . LEU A 1 252 ? -26.301 3.685 58.611 1.00 97.38 252 LEU A O 1
ATOM 1969 N N . SER A 1 253 ? -25.523 4.138 60.667 1.00 96.06 253 SER A N 1
ATOM 1970 C CA . SER A 1 253 ? -25.598 5.590 60.498 1.00 96.06 253 SER A CA 1
ATOM 1971 C C . SER A 1 253 ? -24.676 6.088 59.379 1.00 96.06 253 SER A C 1
ATOM 1973 O O . SER A 1 253 ? -25.080 6.944 58.594 1.00 96.06 253 SER A O 1
ATOM 1975 N N . GLU A 1 254 ? -23.486 5.496 59.236 1.00 95.88 254 GLU A N 1
ATOM 1976 C CA . GLU A 1 254 ? -22.554 5.791 58.145 1.00 95.88 254 GLU A CA 1
ATOM 1977 C C . GLU A 1 254 ? -23.080 5.296 56.794 1.00 95.88 254 GLU A C 1
ATOM 1979 O O . GLU A 1 254 ? -22.943 5.997 55.795 1.00 95.88 254 GLU A O 1
ATOM 1984 N N . ILE A 1 255 ? -23.713 4.119 56.744 1.00 95.69 255 ILE A N 1
ATOM 1985 C CA . ILE A 1 255 ? -24.368 3.597 55.531 1.00 95.69 255 ILE A CA 1
ATOM 1986 C C . ILE A 1 255 ? -25.483 4.542 55.071 1.00 95.69 255 ILE A C 1
ATOM 1988 O O . ILE A 1 255 ? -25.541 4.905 53.897 1.00 95.69 255 ILE A O 1
ATOM 1992 N N . ILE A 1 256 ? -26.338 4.995 55.991 1.00 93.56 256 ILE A N 1
ATOM 1993 C CA . ILE A 1 256 ? -27.433 5.920 55.671 1.00 93.56 256 ILE A CA 1
ATOM 1994 C C . ILE A 1 256 ? -26.882 7.282 55.222 1.00 93.56 256 ILE A C 1
ATOM 1996 O O . ILE A 1 256 ? -27.368 7.846 54.243 1.00 93.56 256 ILE A O 1
ATOM 2000 N N . ALA A 1 257 ? -25.848 7.800 55.892 1.00 92.50 257 ALA A N 1
ATOM 2001 C CA . ALA A 1 257 ? -25.255 9.100 55.574 1.00 92.50 257 ALA A CA 1
ATOM 2002 C C . ALA A 1 257 ? -24.628 9.161 54.170 1.00 92.50 257 ALA A C 1
ATOM 2004 O O . ALA A 1 257 ? -24.573 10.235 53.575 1.00 92.50 257 ALA A O 1
ATOM 2005 N N . GLN A 1 258 ? -24.177 8.025 53.629 1.00 90.94 258 GLN A N 1
ATOM 2006 C CA . GLN A 1 258 ? -23.636 7.946 52.270 1.00 90.94 258 GLN A CA 1
ATOM 2007 C C . GLN A 1 258 ? -24.692 8.170 51.183 1.00 90.94 258 GLN A C 1
ATOM 2009 O O . GLN A 1 258 ? -24.331 8.529 50.066 1.00 90.94 258 GLN A O 1
ATOM 2014 N N . GLY A 1 259 ? -25.972 7.898 51.465 1.00 89.44 259 GLY A N 1
ATOM 2015 C CA . GLY A 1 259 ? -27.051 8.000 50.476 1.00 89.44 259 GLY A CA 1
ATOM 2016 C C . GLY A 1 259 ? -26.945 7.020 49.299 1.00 89.44 259 GLY A C 1
ATOM 2017 O O . GLY A 1 259 ? -27.682 7.166 48.331 1.00 89.44 259 GLY A O 1
ATOM 2018 N N . LYS A 1 260 ? -26.038 6.032 49.365 1.00 92.00 260 LYS A N 1
ATOM 2019 C CA . LYS A 1 260 ? -25.850 5.019 48.316 1.00 92.00 260 LYS A CA 1
ATOM 2020 C C . LYS A 1 260 ? -26.890 3.903 48.368 1.00 92.00 260 LYS A C 1
ATOM 2022 O O . LYS A 1 260 ? -27.298 3.426 47.322 1.00 92.00 260 LYS A O 1
ATOM 2027 N N . ALA A 1 261 ? -27.290 3.467 49.561 1.00 94.12 261 ALA A N 1
ATOM 2028 C CA . ALA A 1 261 ? -28.220 2.354 49.743 1.00 94.12 261 ALA A CA 1
ATOM 2029 C C . ALA A 1 261 ? -29.680 2.831 49.706 1.00 94.12 261 ALA A C 1
ATOM 2031 O O . ALA A 1 261 ? -30.001 3.883 50.261 1.00 94.12 261 ALA A O 1
ATOM 2032 N N . CYS A 1 262 ? -30.575 2.040 49.118 1.00 93.12 262 CYS A N 1
ATOM 2033 C CA . CYS A 1 262 ? -32.012 2.313 49.113 1.00 93.12 262 CYS A CA 1
ATOM 2034 C C . CYS A 1 262 ? -32.852 1.033 49.162 1.00 93.12 262 CYS A C 1
ATOM 2036 O O . CYS A 1 262 ? -32.320 -0.072 49.125 1.00 93.12 262 CYS A O 1
ATOM 2038 N N . VAL A 1 263 ? -34.171 1.212 49.255 1.00 93.38 263 VAL A N 1
ATOM 2039 C CA . VAL A 1 263 ? -35.190 0.177 49.053 1.00 93.38 263 VAL A CA 1
ATOM 2040 C C . VAL A 1 263 ? -36.185 0.752 48.048 1.00 93.38 263 VAL A C 1
ATOM 2042 O O . VAL A 1 263 ? -36.865 1.727 48.374 1.00 93.38 263 VAL A O 1
ATOM 2045 N N . LEU A 1 264 ? -36.238 0.223 46.821 1.00 86.12 264 LEU A N 1
ATOM 2046 C CA . LEU A 1 264 ? -37.101 0.786 45.769 1.00 86.12 264 LEU A CA 1
ATOM 2047 C C . LEU A 1 264 ? -38.525 0.221 45.811 1.00 86.12 264 LEU A C 1
ATOM 2049 O O . LEU A 1 264 ? -39.461 0.915 45.425 1.00 86.12 264 LEU A O 1
ATOM 2053 N N . ASN A 1 265 ? -38.693 -0.999 46.328 1.00 75.62 265 ASN A N 1
ATOM 2054 C CA . ASN A 1 265 ? -39.986 -1.668 46.496 1.00 75.62 265 ASN A CA 1
ATOM 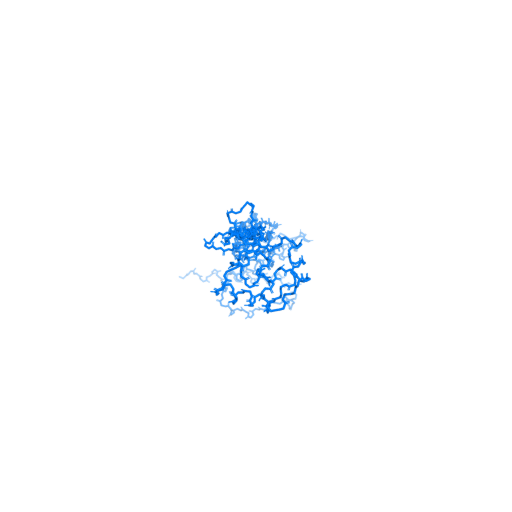2055 C C . ASN A 1 265 ? -40.081 -2.296 47.904 1.00 75.62 265 ASN A C 1
ATOM 2057 O O . ASN A 1 265 ? -39.740 -3.472 48.052 1.00 75.62 265 ASN A O 1
ATOM 2061 N N . PRO A 1 266 ? -40.454 -1.508 48.930 1.00 62.16 266 PRO A N 1
ATOM 2062 C CA . PRO A 1 266 ? -40.542 -1.960 50.321 1.00 62.16 266 PRO A CA 1
ATOM 2063 C C . PRO A 1 266 ? -41.752 -2.857 50.612 1.00 62.16 266 PRO A C 1
ATOM 2065 O O . PRO A 1 266 ? -42.778 -2.750 49.898 1.00 62.16 266 PRO A O 1
#

Secondary structure (DSSP, 8-state):
--SSHHHHHHHHHHHHHHHHHTTS--GGGS---TT-TT-TT--HHHHHHHHHHHHHHHHHHHHHH---SPPPTTS-----PPPEEEEEEESSEEETT--EEEEEEEESEEEEEEEESS-EEE-SEEEEEE--SS-EEEEEEEEESS-EEEEEEEEEEEPPPPPPPP-S-TTSSS--SSPPTTEEEETTEEEEP------SSEETTT--HHHHHTSTT--HHHHHHHHHHHTTS--SSGGGGGGSTT--HHHHHHHHHT--EE-S--

Sequence (266 aa):
MGKRKLVGKVFIVFIVFILLILPVLNIQAFGFNFDNFQNKHETRKEYFSRMLDKMCAIRIKINQKHPRFPVPRICKTENLNPPTLEFYAEPASIIEGESSVLNWASDNTLSCEGSDGWMGEKTISGIEIIWPQTTTTYTLSCDGVEKGIEKSVIVEVVPLSPPAPVDVCPNISDIQIVIPEGYHFEGEQCIENEVDPPVSCIDINTASKEELDEIINIGPATADKIIAYRQITPFTSVGDLINISGIGEVTLSEIIAQGKACVLNP

Foldseek 3Di:
DPDPPPVVVVVVVVVVVVVVVPPPDDPPPDPPDPPPPPDDPDDPVRVVVVVVVVVVVVVVVVCVVPVPDDDDPVPPVPDPDDKDKDWEKVPLEEEAFDKIKIWMAMPQFDWKFKDWQDTDTDDNTDMDIDRDRAWTKIKMWTHHPPDIDIDIGIRHYDYDDPPDQQQQAPPDPDRDSDQDPQWDDDPSHTDGNPPPPPPQAQALLDHDLVLQCVQPQCHSVQSVQSPVVCVPPNDPWLLCSCVGPRQHPVNSVSSVVVSRYTHPDD

Radius of gyration: 50.53 Å; chains: 1; bounding box: 101×40×132 Å